Protein AF-A0A376BYC2-F1 (afdb_monomer_lite)

Radius of gyration: 35.69 Å; chains: 1; bounding box: 53×29×144 Å

Structure (mmCIF, N/CA/C/O backb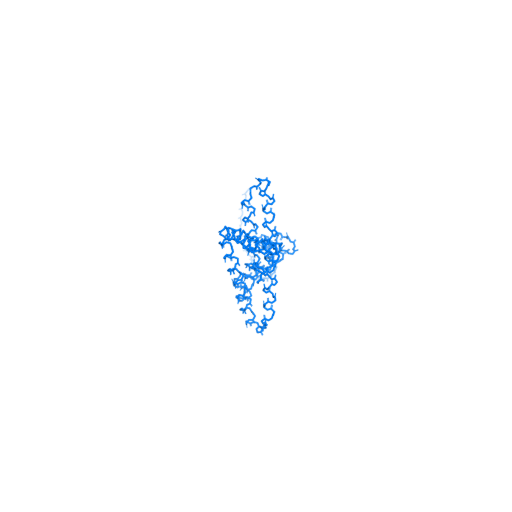one):
data_AF-A0A376BYC2-F1
#
_entry.id   AF-A0A376BYC2-F1
#
loop_
_atom_site.group_PDB
_atom_site.id
_atom_site.type_symbol
_atom_site.label_atom_id
_atom_site.label_alt_id
_atom_site.label_comp_id
_atom_site.label_asym_id
_atom_site.label_entity_id
_atom_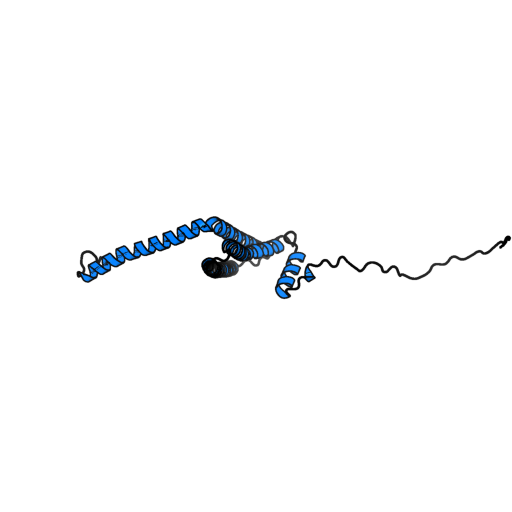site.label_seq_id
_atom_site.pdbx_PDB_ins_code
_atom_site.Cartn_x
_atom_site.Cartn_y
_atom_site.Cartn_z
_atom_site.occupancy
_atom_site.B_iso_or_equiv
_atom_site.auth_seq_id
_atom_site.auth_comp_id
_atom_site.auth_asym_id
_atom_site.auth_atom_id
_atom_site.pdbx_PDB_model_num
ATOM 1 N N . MET A 1 1 ? -10.882 -9.262 -44.013 1.00 48.41 1 MET A N 1
ATOM 2 C CA . MET A 1 1 ? -10.683 -9.645 -45.430 1.00 48.41 1 MET A CA 1
ATOM 3 C C . MET A 1 1 ? -10.050 -8.469 -46.189 1.00 48.41 1 MET A C 1
ATOM 5 O O . MET A 1 1 ? -10.741 -7.759 -46.894 1.00 48.41 1 MET A O 1
ATOM 9 N N . LEU A 1 2 ? -8.755 -8.199 -45.968 1.00 52.62 2 LEU A N 1
ATOM 10 C CA . LEU A 1 2 ? -7.992 -7.099 -46.611 1.00 52.62 2 LEU A CA 1
ATOM 11 C C . LEU A 1 2 ? -6.650 -7.581 -47.201 1.00 52.62 2 LEU A C 1
ATOM 13 O O . LEU A 1 2 ? -6.079 -6.937 -48.073 1.00 52.62 2 LEU A O 1
ATOM 17 N N . ILE A 1 3 ? -6.177 -8.752 -46.761 1.00 57.88 3 ILE A N 1
ATOM 18 C CA . ILE A 1 3 ? -4.854 -9.303 -47.089 1.00 57.88 3 ILE A CA 1
ATOM 19 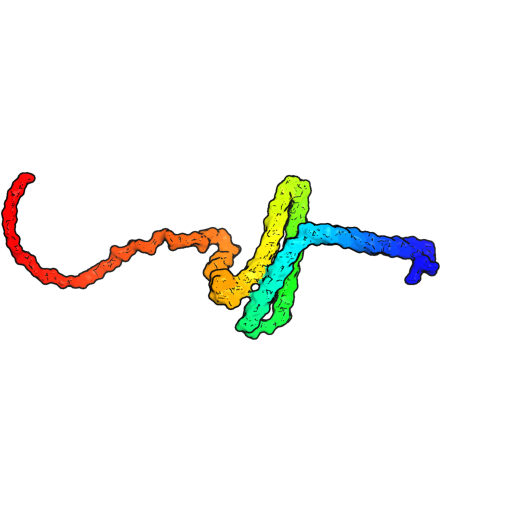C C . ILE A 1 3 ? -4.838 -9.926 -48.500 1.00 57.88 3 ILE A C 1
ATOM 21 O O . ILE A 1 3 ? -3.849 -9.822 -49.223 1.00 57.88 3 ILE A O 1
ATOM 25 N N . HIS A 1 4 ? -5.958 -10.520 -48.934 1.00 63.84 4 HIS A N 1
ATOM 26 C CA . HIS A 1 4 ? -6.052 -11.199 -50.233 1.00 63.84 4 HIS A CA 1
ATOM 27 C C . HIS A 1 4 ? -6.633 -10.340 -51.370 1.00 63.84 4 HIS A C 1
ATOM 29 O O . HIS A 1 4 ? -6.251 -10.558 -52.518 1.00 63.84 4 HIS A O 1
ATOM 35 N N . THR A 1 5 ? -7.472 -9.338 -51.081 1.00 63.34 5 THR A N 1
ATOM 36 C CA . THR A 1 5 ? -8.265 -8.604 -52.096 1.00 63.34 5 THR A CA 1
ATOM 37 C C . THR A 1 5 ? -8.006 -7.088 -52.183 1.00 63.34 5 THR A C 1
ATOM 39 O O . THR A 1 5 ? -8.645 -6.429 -52.994 1.00 63.34 5 THR A O 1
ATOM 42 N N . GLY A 1 6 ? -7.079 -6.520 -51.397 1.00 63.69 6 GLY A N 1
ATOM 43 C CA . GLY A 1 6 ? -6.763 -5.078 -51.407 1.00 63.69 6 GLY A CA 1
ATOM 44 C C . GLY A 1 6 ? -5.587 -4.662 -52.310 1.00 63.69 6 GLY A C 1
ATOM 45 O O . GLY A 1 6 ? -4.772 -5.496 -52.713 1.00 63.69 6 GLY A O 1
ATOM 46 N N . THR A 1 7 ? -5.469 -3.358 -52.585 1.00 77.50 7 THR A N 1
ATOM 47 C CA . THR A 1 7 ? -4.328 -2.721 -53.283 1.00 77.50 7 THR A CA 1
ATOM 48 C C . THR A 1 7 ? -3.014 -2.997 -52.535 1.00 77.50 7 THR A C 1
ATOM 50 O O . THR A 1 7 ? -3.034 -3.201 -51.324 1.00 77.50 7 THR A O 1
ATOM 53 N N . VAL A 1 8 ? -1.853 -2.976 -53.207 1.00 75.94 8 VAL A N 1
ATOM 54 C CA . VAL A 1 8 ? -0.529 -3.276 -52.600 1.00 75.94 8 VAL A CA 1
ATOM 55 C C . VAL A 1 8 ? -0.308 -2.546 -51.263 1.00 75.94 8 VAL A C 1
ATOM 57 O O . VAL A 1 8 ? 0.140 -3.161 -50.298 1.00 75.94 8 VAL A O 1
ATOM 60 N N . GLY A 1 9 ? -0.729 -1.280 -51.154 1.00 77.25 9 GLY A N 1
ATOM 61 C CA . GLY A 1 9 ? -0.677 -0.522 -49.896 1.00 77.25 9 GLY A CA 1
ATOM 62 C C . GLY A 1 9 ? -1.537 -1.106 -48.765 1.00 77.25 9 GLY A C 1
ATOM 63 O O . GLY A 1 9 ? -1.080 -1.175 -47.631 1.00 77.25 9 GLY A O 1
ATOM 64 N N . GLN A 1 10 ? -2.743 -1.601 -49.065 1.00 76.25 10 GLN A N 1
ATOM 65 C CA . GLN A 1 10 ? -3.629 -2.256 -48.090 1.00 76.25 10 GLN A CA 1
ATOM 66 C C . GLN A 1 10 ? -3.096 -3.624 -47.636 1.00 76.25 10 GLN A C 1
ATOM 68 O O . GLN A 1 10 ? -3.373 -4.058 -46.518 1.00 76.25 10 GLN A O 1
ATOM 73 N N . LYS A 1 11 ? -2.308 -4.301 -48.481 1.00 76.06 11 LYS A N 1
ATOM 74 C CA . LYS A 1 11 ? -1.629 -5.550 -48.110 1.00 76.06 11 LYS A CA 1
ATOM 75 C C . LYS A 1 11 ? -0.479 -5.288 -47.141 1.00 76.06 11 LYS A C 1
ATOM 77 O O . LYS A 1 11 ? -0.368 -5.991 -46.143 1.00 76.06 11 LYS A O 1
ATOM 82 N N . ILE A 1 12 ? 0.324 -4.253 -47.391 1.00 80.94 12 ILE A N 1
ATOM 83 C CA . ILE A 1 12 ? 1.433 -3.859 -46.508 1.00 80.94 12 ILE A CA 1
ATOM 84 C C . ILE A 1 12 ? 0.902 -3.397 -45.147 1.00 80.94 12 ILE A C 1
ATOM 86 O O . ILE A 1 12 ? 1.385 -3.867 -44.120 1.00 80.94 12 ILE A O 1
ATOM 90 N N . THR A 1 13 ? -0.127 -2.544 -45.112 1.00 77.81 13 THR A N 1
ATOM 91 C CA . THR A 1 13 ? -0.736 -2.113 -43.841 1.00 77.81 13 THR A CA 1
ATOM 92 C C . THR A 1 13 ? -1.421 -3.268 -43.115 1.00 77.81 13 THR A C 1
ATOM 94 O O . THR A 1 13 ? -1.306 -3.369 -41.896 1.00 77.81 13 THR A O 1
ATOM 97 N N . GLY A 1 14 ? -2.064 -4.181 -43.851 1.00 78.69 14 GLY A N 1
ATOM 98 C CA . GLY A 1 14 ? -2.660 -5.395 -43.298 1.00 78.69 14 GLY A CA 1
ATOM 99 C C . GLY A 1 14 ? -1.633 -6.321 -42.645 1.00 78.69 14 GLY A C 1
ATOM 100 O O . GLY A 1 14 ? -1.854 -6.759 -41.522 1.00 78.69 14 GLY A O 1
ATOM 101 N N . VAL A 1 15 ? -0.496 -6.580 -43.303 1.00 83.44 15 VAL A N 1
ATOM 102 C CA . VAL A 1 15 ? 0.606 -7.389 -42.747 1.00 83.44 15 VAL A CA 1
ATOM 103 C C . VAL A 1 15 ? 1.269 -6.680 -41.566 1.00 83.44 15 VAL A C 1
ATOM 105 O O . VAL A 1 15 ? 1.542 -7.315 -40.552 1.00 83.44 15 VAL A O 1
ATOM 108 N N . PHE A 1 16 ? 1.476 -5.365 -41.656 1.00 82.94 16 PHE A N 1
ATOM 109 C CA . PHE A 1 16 ? 2.043 -4.581 -40.562 1.00 82.94 16 PHE A CA 1
ATOM 110 C C . PHE A 1 16 ? 1.160 -4.635 -39.313 1.00 82.94 16 PHE A C 1
ATOM 112 O O . PHE A 1 16 ? 1.650 -4.990 -38.250 1.00 82.94 16 PHE A O 1
ATOM 119 N N . MET A 1 17 ? -0.145 -4.366 -39.431 1.00 83.19 17 MET A N 1
ATOM 120 C CA . MET A 1 17 ? -1.076 -4.471 -38.302 1.00 83.19 17 MET A CA 1
ATOM 121 C C . MET A 1 17 ? -1.132 -5.904 -37.755 1.00 83.19 17 MET A C 1
ATOM 123 O O . MET A 1 17 ? -1.072 -6.089 -36.541 1.00 83.19 17 MET A O 1
ATOM 127 N N . LEU A 1 18 ? -1.179 -6.919 -38.628 1.00 82.81 18 LEU A N 1
ATOM 128 C CA . LEU A 1 18 ? -1.231 -8.325 -38.212 1.00 82.81 18 LEU A CA 1
ATOM 129 C C . LEU A 1 18 ? 0.004 -8.749 -37.407 1.00 82.81 18 LEU A C 1
ATOM 131 O O . LEU A 1 18 ? -0.134 -9.538 -36.482 1.00 82.81 18 LEU A O 1
ATOM 135 N N . SER A 1 19 ? 1.187 -8.227 -37.731 1.00 82.94 19 SER A N 1
ATOM 136 C CA . SER A 1 19 ? 2.423 -8.527 -36.998 1.00 82.94 19 SER A CA 1
ATOM 137 C C . SER A 1 19 ? 2.621 -7.624 -35.775 1.00 82.94 19 SER A C 1
ATOM 139 O O . SER A 1 19 ? 3.129 -8.071 -34.750 1.00 82.94 19 SER A O 1
ATOM 141 N N . PHE A 1 20 ? 2.200 -6.361 -35.851 1.00 86.50 20 PHE A N 1
ATOM 142 C CA . PHE A 1 20 ? 2.414 -5.355 -34.809 1.00 86.50 20 PHE A CA 1
ATOM 143 C C . PHE A 1 20 ? 1.550 -5.592 -33.564 1.00 86.50 20 PHE A C 1
ATOM 145 O O . PHE A 1 20 ? 2.063 -5.524 -32.449 1.00 86.50 20 PHE A O 1
ATOM 152 N N . PHE A 1 21 ? 0.261 -5.921 -33.732 1.00 84.69 21 PHE A N 1
ATOM 153 C CA . PHE A 1 21 ? -0.644 -6.170 -32.601 1.00 84.69 21 PHE A CA 1
ATOM 154 C C . PHE A 1 21 ? -0.179 -7.341 -31.711 1.00 84.69 21 PHE A C 1
ATOM 156 O O . PHE A 1 21 ? -0.082 -7.148 -30.496 1.00 84.69 21 PHE A O 1
ATOM 163 N N . PRO A 1 22 ? 0.170 -8.522 -32.260 1.00 89.38 22 PRO A N 1
ATOM 164 C CA . PRO A 1 22 ? 0.731 -9.611 -31.468 1.00 89.38 22 PRO A CA 1
ATOM 165 C C . PRO A 1 22 ? 2.089 -9.264 -30.863 1.00 89.38 22 PRO A C 1
ATOM 167 O O . PRO A 1 22 ? 2.313 -9.591 -29.705 1.00 89.38 22 PRO A O 1
ATOM 170 N N . ALA A 1 23 ? 2.975 -8.579 -31.597 1.00 87.69 23 ALA A N 1
ATOM 171 C CA . ALA A 1 23 ? 4.306 -8.236 -31.094 1.00 87.69 23 ALA A CA 1
ATOM 172 C C . ALA A 1 23 ? 4.239 -7.334 -29.852 1.00 87.69 23 ALA A C 1
ATOM 174 O O . ALA A 1 23 ? 4.862 -7.643 -28.840 1.00 87.69 23 ALA A O 1
ATOM 175 N N . ILE A 1 24 ? 3.425 -6.270 -29.882 1.00 88.75 24 ILE A N 1
ATOM 176 C CA . ILE A 1 24 ? 3.203 -5.418 -28.703 1.00 88.75 24 ILE A CA 1
ATOM 177 C C . ILE A 1 24 ? 2.572 -6.225 -27.572 1.00 88.75 24 ILE A C 1
ATOM 179 O O . ILE A 1 24 ? 3.014 -6.122 -26.430 1.00 88.75 24 ILE A O 1
ATOM 183 N N . GLY A 1 25 ? 1.549 -7.026 -27.884 1.00 89.06 25 GLY A N 1
ATOM 184 C CA . GLY A 1 25 ? 0.864 -7.849 -26.891 1.00 89.06 25 GLY A CA 1
ATOM 185 C C . GLY A 1 25 ? 1.825 -8.784 -26.158 1.00 89.06 25 GLY A C 1
ATOM 186 O O . GLY A 1 25 ? 1.814 -8.831 -24.930 1.00 89.06 25 GLY A O 1
ATOM 187 N N . VAL A 1 26 ? 2.701 -9.465 -26.900 1.00 91.19 26 VAL A N 1
ATOM 188 C CA . VAL A 1 26 ? 3.721 -10.362 -26.344 1.00 91.19 26 VAL A CA 1
ATOM 189 C C . VAL A 1 26 ? 4.741 -9.580 -25.519 1.00 91.19 26 VAL A C 1
ATOM 191 O O . VAL A 1 26 ? 4.979 -9.950 -24.376 1.00 91.19 26 VAL A O 1
ATOM 194 N N . SER A 1 27 ? 5.274 -8.458 -26.013 1.00 89.56 27 SER A N 1
ATOM 195 C CA . SER A 1 27 ? 6.256 -7.666 -25.257 1.00 89.56 27 SER A CA 1
ATOM 196 C C . SER A 1 27 ? 5.695 -7.076 -23.958 1.00 89.56 27 SER A C 1
ATOM 198 O O . SER A 1 27 ? 6.392 -7.032 -22.942 1.00 89.56 27 SER A O 1
ATOM 200 N N . LEU A 1 28 ? 4.440 -6.614 -23.959 1.00 88.69 28 LEU A N 1
ATOM 201 C CA . LEU A 1 28 ? 3.776 -6.162 -22.734 1.00 88.69 28 LEU A CA 1
ATOM 202 C C . LEU A 1 28 ? 3.544 -7.330 -21.778 1.00 88.69 28 LEU A C 1
ATOM 204 O O . LEU A 1 28 ? 3.781 -7.180 -20.580 1.00 88.69 28 LEU A O 1
ATOM 208 N N . MET A 1 29 ? 3.111 -8.479 -22.300 1.00 91.19 29 MET A N 1
ATOM 209 C CA . MET A 1 29 ? 2.886 -9.672 -21.493 1.00 91.19 29 MET A CA 1
ATOM 210 C C . MET A 1 29 ? 4.183 -10.147 -20.839 1.00 91.19 29 MET A C 1
ATOM 212 O O . MET A 1 29 ? 4.190 -10.366 -19.638 1.00 91.19 29 MET A O 1
ATOM 216 N N . GLU A 1 30 ? 5.295 -10.224 -21.570 1.00 90.12 30 GLU A N 1
ATOM 217 C CA . GLU A 1 30 ? 6.600 -10.610 -21.018 1.00 90.12 30 GLU A CA 1
ATOM 218 C C . GLU A 1 30 ? 7.030 -9.690 -19.872 1.00 90.12 30 GLU A C 1
ATOM 220 O O . GLU A 1 30 ? 7.418 -10.167 -18.804 1.00 90.12 30 GLU A O 1
ATOM 225 N N . LYS A 1 31 ? 6.900 -8.368 -20.051 1.00 89.00 31 LYS A N 1
ATOM 226 C CA . LYS A 1 31 ? 7.205 -7.391 -18.995 1.00 89.00 31 LYS A CA 1
ATOM 227 C C . LYS A 1 31 ? 6.288 -7.552 -17.787 1.00 89.00 31 LYS A C 1
ATOM 229 O O . LYS A 1 31 ? 6.761 -7.504 -16.654 1.00 89.00 31 LYS A O 1
ATOM 234 N N . PHE A 1 32 ? 4.994 -7.754 -18.020 1.00 88.06 32 PHE A N 1
ATOM 235 C CA . PHE A 1 32 ? 4.024 -7.969 -16.955 1.00 88.06 32 PHE A CA 1
ATOM 236 C C . PHE A 1 32 ? 4.289 -9.277 -16.204 1.00 88.06 32 PHE A C 1
ATOM 238 O O . PHE A 1 32 ? 4.258 -9.294 -14.979 1.00 88.06 32 PHE A O 1
ATOM 245 N N . THR A 1 33 ? 4.596 -10.362 -16.913 1.00 89.81 33 THR A N 1
ATOM 246 C CA . THR A 1 33 ? 4.918 -11.664 -16.328 1.00 89.81 33 THR A CA 1
ATOM 247 C C . THR A 1 33 ? 6.211 -11.605 -15.526 1.00 89.81 33 THR A C 1
ATOM 249 O O . THR A 1 33 ? 6.224 -12.086 -14.398 1.00 89.81 33 THR A O 1
ATOM 252 N N . ALA A 1 34 ? 7.269 -10.980 -16.047 1.00 88.69 34 ALA A N 1
ATOM 253 C CA . ALA A 1 34 ? 8.516 -10.788 -15.307 1.00 88.69 34 ALA A CA 1
ATOM 254 C C . ALA A 1 34 ? 8.278 -9.982 -14.021 1.00 88.69 34 ALA A C 1
ATOM 256 O O . ALA A 1 34 ? 8.642 -10.418 -12.930 1.00 88.69 34 ALA A O 1
ATOM 257 N N . TRP A 1 35 ? 7.555 -8.861 -14.129 1.00 87.19 35 TRP A N 1
ATOM 258 C CA . TRP A 1 35 ? 7.157 -8.064 -12.971 1.00 87.19 35 TRP A CA 1
ATOM 259 C C . TRP A 1 35 ? 6.313 -8.868 -11.971 1.00 87.19 35 TRP A C 1
ATOM 261 O O . TRP A 1 35 ? 6.528 -8.771 -10.762 1.00 87.19 35 TRP A O 1
ATOM 271 N N . TYR A 1 36 ? 5.368 -9.680 -12.446 1.00 87.50 36 TYR A N 1
ATOM 272 C CA . TYR A 1 36 ? 4.532 -10.513 -11.588 1.00 87.50 36 TYR A CA 1
ATOM 273 C C . TYR A 1 36 ? 5.364 -11.561 -10.848 1.00 87.50 36 TYR A C 1
ATOM 275 O O . TYR A 1 36 ? 5.209 -11.699 -9.639 1.00 87.50 36 TYR A O 1
ATOM 283 N N . ILE A 1 37 ? 6.278 -12.254 -11.533 1.00 89.69 37 ILE A N 1
ATOM 284 C CA . ILE A 1 37 ? 7.158 -13.260 -10.923 1.00 89.69 37 ILE A CA 1
ATOM 285 C C . ILE A 1 37 ? 8.017 -12.625 -9.824 1.00 89.69 37 ILE A C 1
ATOM 287 O O . ILE A 1 37 ? 8.103 -13.180 -8.731 1.00 89.69 37 ILE A O 1
ATOM 291 N N . ASP A 1 38 ? 8.556 -11.427 -10.037 1.00 86.69 38 ASP A N 1
ATOM 292 C CA . ASP A 1 38 ? 9.362 -10.734 -9.023 1.00 86.69 38 ASP A CA 1
ATOM 293 C C . ASP A 1 38 ? 8.546 -10.265 -7.805 1.00 86.69 38 ASP A C 1
ATOM 295 O O . ASP A 1 38 ? 9.082 -10.078 -6.709 1.00 86.69 38 ASP A O 1
ATOM 299 N N . ASN A 1 39 ? 7.238 -10.049 -7.972 1.00 88.06 39 ASN A N 1
ATOM 300 C CA . ASN A 1 39 ? 6.376 -9.445 -6.953 1.00 88.06 39 ASN A CA 1
ATOM 301 C C . ASN A 1 39 ? 5.264 -10.374 -6.435 1.00 88.06 39 ASN A C 1
ATOM 303 O O . ASN A 1 39 ? 4.473 -9.946 -5.593 1.00 88.06 39 ASN A O 1
ATOM 307 N N . HIS A 1 40 ? 5.210 -11.635 -6.874 1.00 88.12 40 HIS A N 1
ATOM 308 C CA . HIS A 1 40 ? 4.076 -12.536 -6.640 1.00 88.12 40 HIS A CA 1
ATOM 309 C C . HIS A 1 40 ? 3.736 -12.716 -5.154 1.00 88.12 40 HIS A C 1
ATOM 311 O O . HIS A 1 40 ? 2.564 -12.660 -4.788 1.00 88.12 40 HIS A O 1
ATOM 317 N N . ILE A 1 41 ? 4.742 -12.855 -4.280 1.00 89.19 41 ILE A N 1
ATOM 318 C CA . ILE A 1 41 ? 4.539 -13.004 -2.827 1.00 89.19 41 ILE A CA 1
ATOM 319 C C . ILE A 1 41 ? 3.887 -11.747 -2.246 1.00 89.19 41 ILE A C 1
ATOM 321 O O . ILE A 1 41 ? 2.927 -11.830 -1.483 1.00 89.19 41 ILE A O 1
ATOM 325 N N . PHE A 1 42 ? 4.382 -10.568 -2.629 1.00 88.31 42 PHE A N 1
ATOM 326 C CA . PHE A 1 42 ? 3.831 -9.296 -2.166 1.00 88.31 42 PHE A CA 1
ATOM 327 C C . PHE A 1 42 ? 2.388 -9.110 -2.640 1.00 88.31 42 PHE A C 1
ATOM 329 O O . PHE A 1 42 ? 1.523 -8.764 -1.839 1.00 88.31 42 PHE A O 1
ATOM 336 N N . ILE A 1 43 ? 2.117 -9.397 -3.915 1.00 88.69 43 ILE A N 1
ATOM 337 C CA . ILE A 1 43 ? 0.774 -9.316 -4.499 1.00 88.69 43 ILE A CA 1
ATOM 338 C C . ILE A 1 43 ? -0.178 -10.279 -3.779 1.00 88.69 43 ILE A C 1
ATOM 340 O O . ILE A 1 43 ? -1.279 -9.879 -3.406 1.00 88.69 43 ILE A O 1
ATOM 344 N N . ALA A 1 44 ? 0.248 -11.518 -3.515 1.00 89.69 44 ALA A N 1
ATOM 345 C CA . ALA A 1 44 ? -0.550 -12.501 -2.787 1.00 89.69 44 ALA A CA 1
ATOM 346 C C . ALA A 1 44 ? -0.879 -12.038 -1.358 1.00 89.69 44 ALA A C 1
ATOM 348 O O . ALA A 1 44 ? -2.034 -12.119 -0.939 1.00 89.69 44 ALA A O 1
ATOM 349 N N . MET A 1 45 ? 0.101 -11.491 -0.627 1.00 89.88 45 MET A N 1
ATOM 350 C CA . MET A 1 45 ? -0.130 -10.923 0.707 1.00 89.88 45 MET A CA 1
ATOM 351 C C . MET A 1 45 ? -1.084 -9.726 0.659 1.00 89.88 45 MET A C 1
ATOM 353 O O . MET A 1 45 ? -1.996 -9.638 1.478 1.00 89.88 45 MET A O 1
ATOM 357 N N . LEU A 1 46 ? -0.912 -8.825 -0.310 1.00 90.25 46 LEU A N 1
ATOM 358 C CA . LEU A 1 46 ? -1.743 -7.634 -0.470 1.00 90.25 46 LEU A CA 1
ATOM 359 C C . LEU A 1 46 ? -3.200 -7.997 -0.787 1.00 90.25 46 LEU A C 1
ATOM 361 O O . LEU A 1 46 ? -4.114 -7.468 -0.158 1.00 90.25 46 LEU A O 1
ATOM 365 N N . ILE A 1 47 ? -3.419 -8.946 -1.701 1.00 88.94 47 ILE A N 1
ATOM 366 C CA . ILE A 1 47 ? -4.749 -9.494 -1.998 1.00 88.94 47 ILE A CA 1
ATOM 367 C C . ILE A 1 47 ? -5.335 -10.159 -0.749 1.00 88.94 47 ILE A C 1
ATOM 369 O O . ILE A 1 47 ? -6.491 -9.910 -0.415 1.00 88.94 47 ILE A O 1
ATOM 373 N N . GLY A 1 48 ? -4.543 -10.950 -0.020 1.00 88.81 48 GLY A N 1
ATOM 374 C CA . GLY A 1 48 ? -4.966 -11.564 1.238 1.00 88.81 48 GLY A CA 1
ATOM 375 C C . GLY A 1 48 ? -5.420 -10.535 2.279 1.00 88.81 48 GLY A C 1
ATOM 376 O O . GLY A 1 48 ? -6.475 -10.705 2.886 1.00 88.81 48 GLY A O 1
ATOM 377 N N . ALA A 1 49 ? -4.684 -9.432 2.438 1.00 89.12 49 ALA A N 1
ATOM 378 C CA . ALA A 1 49 ? -5.053 -8.342 3.341 1.00 89.12 49 ALA A CA 1
ATOM 379 C C . ALA A 1 49 ? -6.328 -7.614 2.895 1.00 89.12 49 ALA A C 1
ATOM 381 O O . ALA A 1 49 ? -7.173 -7.299 3.729 1.00 89.12 49 ALA A O 1
ATOM 382 N N . ILE A 1 50 ? -6.503 -7.387 1.590 1.00 88.56 50 ILE A N 1
ATOM 383 C CA . ILE A 1 50 ? -7.724 -6.793 1.032 1.00 88.56 50 ILE A CA 1
ATOM 384 C C . ILE A 1 50 ? -8.938 -7.707 1.265 1.00 88.56 50 ILE A C 1
ATOM 386 O O . ILE A 1 50 ? -10.007 -7.227 1.640 1.00 88.56 50 ILE A O 1
ATOM 390 N N . ILE A 1 51 ? -8.783 -9.022 1.089 1.00 88.00 51 ILE A N 1
ATOM 391 C CA . ILE A 1 51 ? -9.842 -9.997 1.381 1.00 88.00 51 ILE A CA 1
ATOM 392 C C . ILE A 1 51 ? -10.155 -10.005 2.879 1.00 88.00 51 ILE A C 1
ATOM 394 O O . ILE A 1 51 ? -11.325 -9.985 3.249 1.00 88.00 51 ILE A O 1
ATOM 398 N N . ALA A 1 52 ? -9.141 -9.994 3.747 1.00 86.69 52 ALA A N 1
ATOM 399 C CA . ALA A 1 52 ? -9.343 -9.928 5.192 1.00 86.69 52 ALA A CA 1
ATOM 400 C C . ALA A 1 52 ? -10.080 -8.643 5.612 1.00 86.69 52 ALA A C 1
ATOM 402 O O . ALA A 1 52 ? -11.005 -8.711 6.422 1.00 86.69 52 ALA A O 1
ATOM 403 N N . ASP A 1 53 ? -9.730 -7.492 5.026 1.00 87.44 53 ASP A N 1
ATOM 404 C CA . ASP A 1 53 ? -10.440 -6.224 5.235 1.00 87.44 53 ASP A CA 1
ATOM 405 C C . ASP A 1 53 ? -11.894 -6.304 4.756 1.00 87.44 53 ASP A C 1
ATOM 407 O O . ASP A 1 53 ? -12.799 -5.865 5.465 1.00 87.44 53 ASP A O 1
ATOM 411 N N . LEU A 1 54 ? -12.140 -6.919 3.594 1.00 86.50 54 LEU A N 1
ATOM 412 C CA . LEU A 1 54 ? -13.487 -7.122 3.066 1.00 86.50 54 LEU A CA 1
ATOM 413 C C . LEU A 1 54 ? -14.319 -8.028 3.981 1.00 86.50 54 LEU A C 1
ATOM 415 O O . LEU A 1 54 ? -15.444 -7.670 4.322 1.00 86.50 54 LEU A O 1
ATOM 419 N N . VAL A 1 55 ? -13.775 -9.168 4.420 1.00 86.56 55 VAL A N 1
ATOM 420 C CA . VAL A 1 55 ? -14.450 -10.104 5.335 1.00 86.56 55 VAL A CA 1
ATOM 421 C C . VAL A 1 55 ? -14.762 -9.419 6.664 1.00 86.56 55 VAL A C 1
ATOM 423 O O . VAL A 1 55 ? -15.900 -9.488 7.127 1.00 86.56 55 VAL A O 1
ATOM 426 N N . ALA A 1 56 ? -13.800 -8.700 7.248 1.00 84.12 56 ALA A N 1
ATOM 427 C CA . ALA A 1 56 ? -14.019 -7.935 8.473 1.00 84.12 56 ALA A CA 1
ATOM 428 C C . ALA A 1 56 ? -15.067 -6.820 8.267 1.00 84.12 56 ALA A C 1
ATOM 430 O O . ALA A 1 56 ? -15.933 -6.603 9.114 1.00 84.12 56 ALA A O 1
ATOM 431 N N . GLY A 1 57 ? -15.056 -6.148 7.115 1.00 81.44 57 GLY A N 1
ATOM 432 C CA . GLY A 1 57 ? -16.063 -5.153 6.747 1.00 81.44 57 GLY A CA 1
ATOM 433 C C . GLY A 1 57 ? -17.474 -5.741 6.638 1.00 81.44 57 GLY A C 1
ATOM 434 O O . GLY A 1 57 ? -18.416 -5.184 7.205 1.00 81.44 57 GLY A O 1
ATOM 435 N N . VAL A 1 58 ? -17.623 -6.890 5.967 1.00 84.06 58 VAL A N 1
ATOM 436 C CA . VAL A 1 58 ? -18.899 -7.622 5.868 1.00 84.06 58 VAL A CA 1
ATOM 437 C C . VAL A 1 58 ? -19.384 -8.021 7.260 1.00 84.06 58 VAL A C 1
ATOM 439 O O . VAL A 1 58 ? -20.530 -7.745 7.608 1.00 84.06 58 VAL A O 1
ATOM 442 N N . TRP A 1 59 ? -18.512 -8.607 8.082 1.00 80.81 59 TRP A N 1
ATOM 443 C CA . TRP A 1 59 ? -18.859 -9.091 9.420 1.00 80.81 59 TRP A CA 1
ATOM 444 C C . TRP A 1 59 ? -19.332 -7.966 10.347 1.00 80.81 59 TRP A C 1
ATOM 446 O O . TRP A 1 59 ? -20.344 -8.098 11.035 1.00 80.81 59 TRP A O 1
ATOM 456 N N . LYS A 1 60 ? -18.655 -6.813 10.302 1.00 79.56 60 LYS A N 1
ATOM 457 C CA . LYS A 1 60 ? -19.062 -5.599 11.017 1.00 79.56 60 LYS A CA 1
ATOM 458 C C . LYS A 1 60 ? -20.463 -5.137 10.602 1.00 79.56 60 LYS A C 1
ATOM 460 O O . LYS A 1 60 ? -21.290 -4.835 11.459 1.00 79.56 60 LYS A O 1
ATOM 465 N N . HIS A 1 61 ? -20.744 -5.067 9.301 1.00 78.81 61 HIS A N 1
ATOM 466 C CA . HIS A 1 61 ? -22.053 -4.621 8.812 1.00 78.81 61 HIS A CA 1
ATOM 467 C C . HIS A 1 61 ? -23.179 -5.627 9.077 1.00 78.81 61 HIS A C 1
ATOM 469 O O . HIS A 1 61 ? -24.325 -5.203 9.236 1.00 78.81 61 HIS A O 1
ATOM 475 N N . LEU A 1 62 ? -22.863 -6.924 9.163 1.00 76.00 62 LEU A N 1
ATOM 476 C CA . LEU A 1 62 ? -23.808 -7.958 9.588 1.00 76.00 62 LEU A CA 1
ATOM 477 C C . LEU A 1 62 ? -24.199 -7.788 11.062 1.00 76.00 62 LEU A C 1
ATOM 479 O O . LEU A 1 62 ? -25.385 -7.797 11.368 1.00 76.00 62 LEU A O 1
ATOM 483 N N . ILE A 1 63 ? -23.230 -7.548 11.953 1.00 72.31 63 ILE A N 1
ATOM 484 C CA . ILE A 1 63 ? -23.488 -7.290 13.383 1.00 72.31 63 ILE A CA 1
ATOM 485 C C . ILE A 1 63 ? -24.302 -6.004 13.585 1.00 72.31 63 ILE A C 1
ATOM 487 O O . ILE A 1 63 ? -25.218 -5.964 14.400 1.00 72.31 63 ILE A O 1
ATOM 491 N N . LEU A 1 64 ? -23.998 -4.952 12.822 1.00 74.56 64 LEU A N 1
ATOM 492 C CA . LEU A 1 64 ? -24.668 -3.654 12.936 1.00 74.56 64 LEU A CA 1
ATOM 493 C C . LEU A 1 64 ? -26.011 -3.580 12.186 1.00 74.56 64 LEU A C 1
ATOM 495 O O . LEU A 1 64 ? -26.604 -2.506 12.154 1.00 74.56 64 LEU A O 1
ATOM 499 N N . HIS A 1 65 ? -26.475 -4.663 11.543 1.00 73.56 65 HIS A N 1
ATOM 500 C CA . HIS A 1 65 ? -27.711 -4.712 10.739 1.00 73.56 65 HIS A CA 1
ATOM 501 C C . HIS A 1 65 ? -27.848 -3.620 9.650 1.00 73.56 65 HIS A C 1
ATOM 503 O O . HIS A 1 65 ? -28.929 -3.393 9.112 1.00 73.56 65 HIS A O 1
ATOM 509 N N . THR A 1 66 ? -26.753 -2.965 9.258 1.00 72.88 66 THR A N 1
ATOM 510 C CA . THR A 1 66 ? -26.726 -1.867 8.266 1.00 72.88 66 THR A CA 1
ATOM 511 C C . THR A 1 66 ? -26.193 -2.328 6.909 1.00 72.88 66 THR A C 1
ATOM 513 O O . THR A 1 66 ? -25.589 -1.556 6.162 1.00 72.88 66 THR A O 1
ATOM 516 N N . PHE A 1 67 ? -26.362 -3.612 6.590 1.00 74.19 67 PHE A N 1
ATOM 517 C CA . PHE A 1 67 ? -25.763 -4.207 5.403 1.00 74.19 67 PHE A CA 1
ATOM 518 C C . PHE A 1 67 ? -26.320 -3.586 4.113 1.00 74.19 67 PHE A C 1
ATOM 520 O O . PHE A 1 67 ? -27.489 -3.745 3.770 1.00 74.19 67 PHE A O 1
ATOM 527 N N . SER A 1 68 ? -25.449 -2.899 3.371 1.00 79.94 68 SER A N 1
ATOM 528 C CA . SER A 1 68 ? -25.726 -2.384 2.031 1.00 79.94 68 SER A CA 1
ATOM 529 C C . SER A 1 68 ? -24.590 -2.780 1.099 1.00 79.94 68 SER A C 1
ATOM 531 O O . SER A 1 68 ? -23.476 -2.261 1.196 1.00 79.94 68 SER A O 1
ATOM 533 N N . PHE A 1 69 ? -24.881 -3.690 0.167 1.00 78.75 69 PHE A N 1
ATOM 534 C CA . PHE A 1 69 ? -23.899 -4.190 -0.797 1.00 78.75 69 PHE A CA 1
ATOM 535 C C . PHE A 1 69 ? -23.303 -3.070 -1.662 1.00 78.75 69 PHE A C 1
ATOM 537 O O . PHE A 1 69 ? -22.112 -3.086 -1.957 1.00 78.75 69 PHE A O 1
ATOM 544 N N . LYS A 1 70 ? -24.106 -2.054 -2.012 1.00 81.56 70 LYS A N 1
ATOM 545 C CA . LYS A 1 70 ? -23.633 -0.889 -2.775 1.00 81.56 70 LYS A CA 1
ATOM 546 C C . LYS A 1 70 ? -22.539 -0.135 -2.021 1.00 81.56 70 LYS A C 1
ATOM 548 O O . LYS A 1 70 ? -21.510 0.179 -2.603 1.00 81.56 70 LYS A O 1
ATOM 553 N N . ASN A 1 71 ? -22.732 0.099 -0.723 1.00 81.75 71 ASN A N 1
ATOM 554 C CA . ASN A 1 71 ? -21.763 0.833 0.094 1.00 81.75 71 ASN A CA 1
ATOM 555 C C . ASN A 1 71 ? -20.482 0.018 0.315 1.00 81.75 71 ASN A C 1
ATOM 557 O O . ASN A 1 71 ? -19.387 0.576 0.289 1.00 81.75 71 ASN A O 1
ATOM 561 N N . LEU A 1 72 ? -20.617 -1.302 0.472 1.00 83.50 72 LEU A N 1
ATOM 562 C CA . LEU A 1 72 ? -19.486 -2.220 0.582 1.00 83.50 72 LEU A CA 1
ATOM 563 C C . LEU A 1 72 ? -18.636 -2.223 -0.697 1.00 83.50 72 LEU A C 1
ATOM 565 O O . LEU A 1 72 ? -17.416 -2.095 -0.625 1.00 83.50 72 LEU A O 1
ATOM 569 N N . LEU A 1 73 ? -19.280 -2.326 -1.864 1.00 84.19 73 LEU A N 1
ATOM 570 C CA . LEU A 1 73 ? -18.593 -2.358 -3.152 1.00 84.19 73 LEU A CA 1
ATOM 571 C C . LEU A 1 73 ? -17.926 -1.017 -3.482 1.00 84.19 73 LEU A C 1
ATOM 573 O O . LEU A 1 73 ? -16.774 -1.011 -3.906 1.00 84.19 73 LEU A O 1
ATOM 577 N N . THR A 1 74 ? -18.602 0.112 -3.246 1.00 85.50 74 THR A N 1
ATOM 578 C CA . THR A 1 74 ? -18.015 1.443 -3.470 1.00 85.50 74 THR A CA 1
ATOM 579 C C . THR A 1 74 ? -16.787 1.663 -2.588 1.00 85.50 74 THR A C 1
ATOM 581 O O . THR A 1 74 ? -15.738 2.041 -3.102 1.00 85.50 74 THR A O 1
ATOM 584 N N . GLY A 1 75 ? -16.871 1.349 -1.288 1.00 84.06 75 GLY A N 1
ATOM 585 C CA . GLY A 1 75 ? -15.727 1.478 -0.380 1.00 84.06 75 GLY A CA 1
ATOM 586 C C . GLY A 1 75 ? -14.577 0.528 -0.728 1.00 84.06 75 GLY A C 1
ATOM 587 O O . GLY A 1 75 ? -13.410 0.888 -0.589 1.00 84.06 75 GLY A O 1
ATOM 588 N N . PHE A 1 76 ? -14.885 -0.673 -1.224 1.00 87.62 76 PHE A N 1
ATOM 589 C CA . PHE A 1 76 ? -13.877 -1.614 -1.708 1.00 87.62 76 PHE A CA 1
ATOM 590 C C . PHE A 1 76 ? -13.149 -1.095 -2.953 1.00 87.62 76 PHE A C 1
ATOM 592 O O . PHE A 1 76 ? -11.921 -1.123 -2.997 1.00 87.62 76 PHE A O 1
ATOM 599 N N . ILE A 1 77 ? -13.891 -0.593 -3.945 1.00 89.31 77 ILE A N 1
ATOM 600 C CA . ILE A 1 77 ? -13.326 -0.031 -5.179 1.00 89.31 77 ILE A CA 1
ATOM 601 C C . ILE A 1 77 ? -12.456 1.187 -4.866 1.00 89.31 77 ILE A C 1
ATOM 603 O O . ILE A 1 77 ? -11.359 1.302 -5.406 1.00 89.31 77 ILE A O 1
ATOM 607 N N . GLU A 1 78 ? -12.907 2.068 -3.974 1.00 88.44 78 GLU A N 1
ATOM 608 C CA . GLU A 1 78 ? -12.143 3.244 -3.554 1.00 88.44 78 GLU A CA 1
ATOM 609 C C . GLU A 1 78 ? -10.816 2.846 -2.892 1.00 88.44 78 GLU A C 1
ATOM 611 O O . GLU A 1 78 ? -9.749 3.300 -3.311 1.00 88.44 78 GLU A O 1
ATOM 616 N N . LYS A 1 79 ? -10.854 1.916 -1.927 1.00 87.81 79 LYS A N 1
ATOM 617 C CA . LYS A 1 79 ? -9.650 1.376 -1.275 1.00 87.81 79 LYS A CA 1
ATOM 618 C C . LYS A 1 79 ? -8.702 0.716 -2.276 1.00 87.81 79 LYS A C 1
ATOM 620 O O . LYS A 1 79 ? -7.499 0.966 -2.234 1.00 87.81 79 LYS A O 1
ATOM 625 N N . ALA A 1 80 ? -9.228 -0.110 -3.181 1.00 89.44 80 ALA A N 1
ATOM 626 C CA . ALA A 1 80 ? -8.434 -0.773 -4.210 1.00 89.44 80 ALA A CA 1
ATOM 627 C C . ALA A 1 80 ? -7.783 0.242 -5.164 1.00 89.44 80 ALA A C 1
ATOM 629 O O . ALA A 1 80 ? -6.598 0.121 -5.471 1.00 89.44 80 ALA A O 1
ATOM 630 N N . GLY A 1 81 ? -8.522 1.276 -5.579 1.00 90.44 81 GLY A N 1
ATOM 631 C CA . GLY A 1 81 ? -8.012 2.353 -6.425 1.00 90.44 81 GLY A CA 1
ATOM 632 C C . GLY A 1 81 ? -6.862 3.119 -5.771 1.00 90.44 81 GLY A C 1
ATOM 633 O O . GLY A 1 81 ? -5.828 3.330 -6.406 1.00 90.44 81 GLY A O 1
ATOM 634 N N . ILE A 1 82 ? -6.994 3.457 -4.484 1.00 90.81 82 ILE A N 1
ATOM 635 C CA . ILE A 1 82 ? -5.928 4.112 -3.711 1.00 90.81 82 ILE A CA 1
ATOM 636 C C . ILE A 1 82 ? -4.682 3.220 -3.629 1.00 90.81 82 ILE A C 1
ATOM 638 O O . ILE A 1 82 ? -3.573 3.714 -3.822 1.00 90.81 82 ILE A O 1
ATOM 642 N N . ILE A 1 83 ? -4.840 1.913 -3.391 1.00 91.94 83 ILE A N 1
ATOM 643 C CA . ILE A 1 83 ? -3.717 0.964 -3.319 1.00 91.94 83 ILE A CA 1
ATOM 644 C C . ILE A 1 83 ? -2.977 0.875 -4.659 1.00 91.94 83 ILE A C 1
ATOM 646 O O . ILE A 1 83 ? -1.747 0.924 -4.678 1.00 91.94 83 ILE A O 1
ATOM 650 N N . VAL A 1 84 ? -3.704 0.776 -5.778 1.00 91.38 84 VAL A N 1
ATOM 651 C CA . VAL A 1 84 ? -3.106 0.727 -7.124 1.00 91.38 84 VAL A CA 1
ATOM 652 C C . VAL A 1 84 ? -2.334 2.012 -7.420 1.00 91.38 84 VAL A C 1
ATOM 654 O O . VAL A 1 84 ? -1.191 1.954 -7.873 1.00 91.38 84 VAL A O 1
ATOM 657 N N . LEU A 1 85 ? -2.925 3.169 -7.115 1.00 91.50 85 LEU A N 1
ATOM 658 C CA . LEU A 1 85 ? -2.289 4.469 -7.316 1.00 91.50 85 LEU A CA 1
ATOM 659 C C . LEU A 1 85 ? -1.034 4.622 -6.442 1.00 91.50 85 LEU A C 1
ATOM 661 O O . LEU A 1 85 ? 0.020 5.016 -6.938 1.00 91.50 85 LEU A O 1
ATOM 665 N N . ALA A 1 86 ? -1.113 4.256 -5.161 1.00 91.25 86 ALA A N 1
ATOM 666 C CA . ALA A 1 86 ? 0.018 4.301 -4.237 1.00 91.25 86 ALA A CA 1
ATOM 667 C C . ALA A 1 86 ? 1.154 3.353 -4.651 1.00 91.25 86 ALA A C 1
ATOM 669 O O . ALA A 1 86 ? 2.327 3.717 -4.540 1.00 91.25 86 ALA A O 1
ATOM 670 N N . TYR A 1 87 ? 0.826 2.160 -5.159 1.00 91.06 87 TYR A N 1
ATOM 671 C CA . TYR A 1 87 ? 1.811 1.222 -5.696 1.00 91.06 87 TYR A CA 1
ATOM 672 C C . TYR A 1 87 ? 2.525 1.783 -6.928 1.00 91.06 87 TYR A C 1
ATOM 674 O O . TYR A 1 87 ? 3.753 1.764 -6.977 1.00 91.06 87 TYR A O 1
ATOM 682 N N . PHE A 1 88 ? 1.777 2.358 -7.873 1.00 90.31 88 PHE A N 1
ATOM 683 C CA . PHE A 1 88 ? 2.343 2.994 -9.063 1.00 90.31 88 PHE A CA 1
ATOM 684 C C . PHE A 1 88 ? 3.309 4.137 -8.712 1.00 90.31 88 PHE A C 1
ATOM 686 O O . PHE A 1 88 ? 4.431 4.187 -9.222 1.00 90.31 88 PHE A O 1
ATOM 693 N N . LEU A 1 89 ? 2.910 5.026 -7.795 1.00 91.00 89 LEU A N 1
ATOM 694 C CA . LEU A 1 89 ? 3.777 6.108 -7.321 1.00 91.00 89 LEU A CA 1
ATOM 695 C C . LEU A 1 89 ? 5.021 5.569 -6.605 1.00 91.00 89 LEU A C 1
ATOM 697 O O . LEU A 1 89 ? 6.122 6.069 -6.818 1.00 91.00 89 LEU A O 1
ATOM 701 N N . SER A 1 90 ? 4.862 4.532 -5.784 1.00 90.44 90 SER A N 1
ATOM 702 C CA . SER A 1 90 ? 5.974 3.958 -5.026 1.00 90.44 90 SER A CA 1
ATOM 703 C C . SER A 1 90 ? 7.001 3.261 -5.915 1.00 90.44 90 SER A C 1
ATOM 705 O O . SER A 1 90 ? 8.193 3.475 -5.721 1.00 90.44 90 SER A O 1
ATOM 707 N N . GLU A 1 91 ? 6.578 2.468 -6.904 1.00 88.19 91 GLU A N 1
ATOM 708 C CA . GLU A 1 91 ? 7.507 1.869 -7.879 1.00 88.19 91 GLU A CA 1
ATOM 709 C C . GLU A 1 91 ? 8.234 2.949 -8.688 1.00 88.19 91 GLU A C 1
ATOM 711 O O . GLU A 1 91 ? 9.439 2.844 -8.901 1.00 88.19 91 GLU A O 1
ATOM 716 N N . SER A 1 92 ? 7.545 4.039 -9.045 1.00 88.50 92 SER A N 1
ATOM 717 C CA . SER A 1 92 ? 8.173 5.175 -9.732 1.00 88.50 92 SER A CA 1
ATOM 718 C C . SER A 1 92 ? 9.278 5.819 -8.881 1.00 88.50 92 SER A C 1
ATOM 720 O O . SER A 1 92 ? 10.364 6.101 -9.382 1.00 88.50 92 SER A O 1
ATOM 722 N N . LEU A 1 93 ? 9.045 6.006 -7.576 1.00 87.56 93 LEU A N 1
ATOM 723 C CA . LEU A 1 93 ? 10.059 6.532 -6.652 1.00 87.56 93 LEU A CA 1
ATOM 724 C C . LEU A 1 93 ? 11.235 5.567 -6.468 1.00 87.56 93 LEU A C 1
ATOM 726 O O . LEU A 1 93 ? 12.389 5.990 -6.482 1.00 87.56 93 LEU A O 1
ATOM 730 N N . VAL A 1 94 ? 10.952 4.271 -6.311 1.00 88.75 94 VAL A N 1
ATOM 731 C CA . VAL A 1 94 ? 11.983 3.229 -6.201 1.00 88.75 94 VAL A CA 1
ATOM 732 C C . VAL A 1 94 ? 12.860 3.208 -7.450 1.00 88.75 94 VAL A C 1
ATOM 734 O O . VAL A 1 94 ? 14.075 3.060 -7.326 1.00 88.75 94 VAL A O 1
ATOM 737 N N . GLN A 1 95 ? 12.274 3.381 -8.635 1.00 85.81 95 GLN A N 1
ATOM 738 C CA . GLN A 1 95 ? 13.013 3.431 -9.892 1.00 85.81 95 GLN A CA 1
ATOM 739 C C . GLN A 1 95 ? 13.963 4.637 -9.940 1.00 85.81 95 GLN A C 1
ATOM 741 O O . GLN A 1 95 ? 15.148 4.452 -10.193 1.00 85.81 95 GLN A O 1
ATOM 746 N N . ILE A 1 96 ? 13.491 5.835 -9.575 1.00 86.31 96 ILE A N 1
ATOM 747 C CA . ILE A 1 96 ? 14.326 7.051 -9.513 1.00 86.31 96 ILE A CA 1
ATOM 748 C C . ILE A 1 96 ? 15.504 6.882 -8.538 1.00 86.31 96 ILE A C 1
ATOM 750 O O . ILE A 1 96 ? 16.620 7.308 -8.820 1.00 86.31 96 ILE A O 1
ATOM 754 N N . ILE A 1 97 ? 15.268 6.255 -7.383 1.00 84.94 97 ILE A N 1
ATOM 755 C CA . ILE A 1 97 ? 16.309 6.010 -6.373 1.00 84.94 97 ILE A CA 1
ATOM 756 C C . ILE A 1 97 ? 17.297 4.936 -6.842 1.00 84.94 97 ILE A C 1
ATOM 758 O O . ILE A 1 97 ? 18.491 5.046 -6.568 1.00 84.94 97 ILE A O 1
ATOM 762 N N . SER A 1 98 ? 16.812 3.921 -7.561 1.00 83.50 98 SER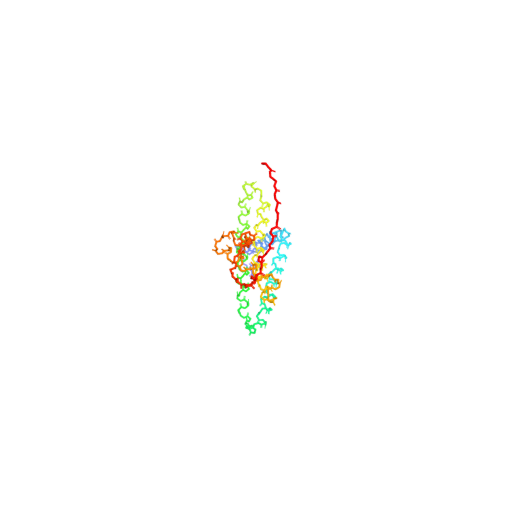 A N 1
ATOM 763 C CA . SER A 1 98 ? 17.652 2.866 -8.140 1.00 83.50 98 SER A CA 1
ATOM 764 C C . SER A 1 98 ? 18.595 3.415 -9.206 1.00 83.50 98 SER A C 1
ATOM 766 O O . SER A 1 98 ? 19.760 3.029 -9.225 1.00 83.50 98 SER A O 1
ATOM 768 N N . ASP A 1 99 ? 18.123 4.350 -10.032 1.00 79.88 99 ASP A N 1
ATOM 769 C CA . ASP A 1 99 ? 18.945 5.027 -11.042 1.00 79.88 99 ASP A CA 1
ATOM 770 C C . ASP A 1 99 ? 20.064 5.878 -10.410 1.00 79.88 99 ASP A C 1
ATOM 772 O O . ASP A 1 99 ? 21.084 6.132 -11.045 1.00 79.88 99 ASP A O 1
ATOM 776 N N . ALA A 1 100 ? 19.909 6.289 -9.147 1.00 79.62 100 ALA A N 1
ATOM 777 C CA . ALA A 1 100 ? 20.905 7.051 -8.393 1.00 79.62 100 ALA A CA 1
ATOM 778 C C . ALA A 1 100 ? 21.906 6.176 -7.600 1.00 79.62 100 ALA A C 1
ATOM 780 O O . ALA A 1 100 ? 22.644 6.713 -6.776 1.00 79.62 100 ALA A O 1
ATOM 781 N N . GLU A 1 101 ? 21.904 4.845 -7.787 1.00 74.25 101 GLU A N 1
ATOM 782 C CA . GLU A 1 101 ? 22.718 3.848 -7.049 1.00 74.25 101 GLU A CA 1
ATOM 783 C C . GLU A 1 101 ? 22.565 3.875 -5.511 1.00 74.25 101 GLU A C 1
ATOM 785 O O . GLU A 1 101 ? 23.301 3.220 -4.769 1.00 74.25 101 GLU A O 1
ATOM 790 N N . LEU A 1 102 ? 21.566 4.590 -4.993 1.00 64.81 102 LEU A N 1
ATOM 791 C CA . LEU A 1 102 ? 21.251 4.614 -3.570 1.00 64.81 102 LEU A CA 1
ATOM 792 C C . LEU A 1 102 ? 20.532 3.312 -3.211 1.00 64.81 102 LEU A C 1
ATOM 794 O O . LEU A 1 102 ? 19.586 2.945 -3.898 1.00 64.81 102 LEU A O 1
ATOM 798 N N . GLY A 1 103 ? 20.963 2.624 -2.143 1.00 67.25 103 GLY A N 1
ATOM 799 C CA . GLY A 1 103 ? 20.528 1.275 -1.728 1.00 67.25 103 GLY A CA 1
ATOM 800 C C . GLY A 1 103 ? 19.024 0.972 -1.854 1.00 67.25 103 GLY A C 1
ATOM 801 O O . GLY A 1 103 ? 18.280 0.980 -0.870 1.00 67.25 103 GLY A O 1
ATOM 802 N N . SER A 1 104 ? 18.588 0.639 -3.069 1.00 76.06 104 SER A N 1
ATOM 803 C CA . SER A 1 104 ? 17.188 0.710 -3.498 1.00 76.06 104 SER A CA 1
ATOM 804 C C . SER A 1 104 ? 16.341 -0.455 -3.006 1.00 76.06 104 SER A C 1
ATOM 806 O O . SER A 1 104 ? 15.124 -0.327 -2.855 1.00 76.06 104 SER A O 1
ATOM 808 N N . ILE A 1 105 ? 16.986 -1.574 -2.665 1.00 81.75 105 ILE A N 1
ATOM 809 C CA . ILE A 1 105 ? 16.339 -2.749 -2.077 1.00 81.75 105 ILE A CA 1
ATOM 810 C C . ILE A 1 105 ? 15.611 -2.387 -0.777 1.00 81.75 105 ILE A C 1
ATOM 812 O O . ILE A 1 105 ? 14.440 -2.736 -0.618 1.00 81.75 105 ILE A O 1
ATOM 816 N N . TYR A 1 106 ? 16.264 -1.665 0.139 1.00 84.25 106 TYR A N 1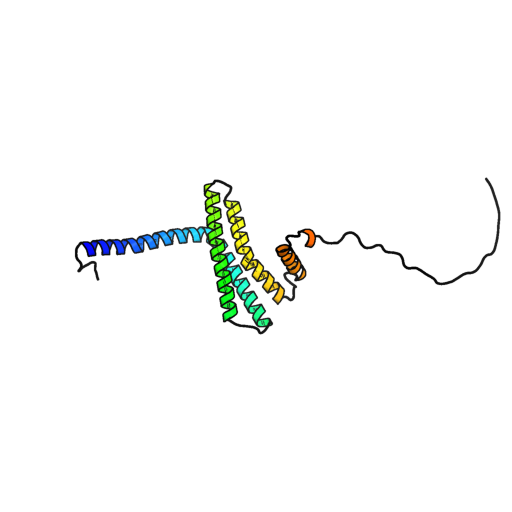
ATOM 817 C CA . TYR A 1 106 ? 15.662 -1.332 1.434 1.00 84.25 106 TYR A CA 1
ATOM 818 C C . TYR A 1 106 ? 14.474 -0.385 1.268 1.00 84.25 106 TYR A C 1
ATOM 820 O O . TYR A 1 106 ? 13.418 -0.601 1.863 1.00 84.25 106 TYR A O 1
ATOM 828 N N . PHE A 1 107 ? 14.615 0.617 0.398 1.00 86.12 107 PHE A N 1
ATOM 829 C CA . PHE A 1 107 ? 13.542 1.561 0.106 1.00 86.12 107 PHE A CA 1
ATOM 830 C C . PHE A 1 107 ? 12.327 0.861 -0.523 1.00 86.12 107 PHE A C 1
ATOM 832 O O . PHE A 1 107 ? 11.197 1.072 -0.084 1.00 86.12 107 PHE A O 1
ATOM 839 N N . LYS A 1 108 ? 12.553 -0.068 -1.463 1.00 87.62 108 LYS A N 1
ATOM 840 C CA . LYS A 1 108 ? 11.491 -0.881 -2.076 1.00 87.62 108 LYS A CA 1
ATOM 841 C C . LYS A 1 108 ? 10.701 -1.683 -1.044 1.00 87.62 108 LYS A C 1
ATOM 843 O O . LYS A 1 108 ? 9.473 -1.735 -1.117 1.00 87.62 108 LYS A O 1
ATOM 848 N N . VAL A 1 109 ? 11.380 -2.301 -0.076 1.00 88.38 109 VAL A N 1
ATOM 849 C CA . VAL A 1 109 ? 10.717 -3.061 0.997 1.00 88.38 109 VAL A CA 1
ATOM 850 C C . VAL A 1 109 ? 9.879 -2.142 1.886 1.00 88.38 109 VAL A C 1
ATOM 852 O O . VAL A 1 109 ? 8.730 -2.472 2.176 1.00 88.38 109 VAL A O 1
ATOM 855 N N . ILE A 1 110 ? 10.405 -0.975 2.270 1.00 89.56 110 ILE A N 1
ATOM 856 C CA . ILE A 1 110 ? 9.684 0.001 3.103 1.00 89.56 110 ILE A CA 1
ATOM 857 C C . ILE A 1 110 ? 8.428 0.512 2.386 1.00 89.56 110 ILE A C 1
ATOM 859 O O . ILE A 1 110 ? 7.350 0.517 2.978 1.00 89.56 110 ILE A O 1
ATOM 863 N N . CYS A 1 111 ? 8.527 0.871 1.103 1.00 90.25 111 CYS A N 1
ATOM 864 C CA . CYS A 1 111 ? 7.375 1.294 0.306 1.00 90.25 111 CYS A CA 1
ATOM 865 C C . CYS A 1 111 ? 6.299 0.206 0.224 1.00 90.25 111 CYS A C 1
ATOM 867 O O . CYS A 1 111 ? 5.120 0.472 0.461 1.00 90.25 111 CYS A O 1
ATOM 869 N N . LYS A 1 112 ? 6.696 -1.042 -0.053 1.00 90.44 112 LYS A N 1
ATOM 870 C CA . LYS A 1 112 ? 5.772 -2.185 -0.073 1.00 90.44 112 LYS A CA 1
ATOM 871 C C . LYS A 1 112 ? 5.099 -2.399 1.281 1.00 90.44 112 LYS A C 1
ATOM 873 O O . LYS A 1 112 ? 3.893 -2.632 1.330 1.00 90.44 112 LYS A O 1
ATOM 878 N N . LEU A 1 113 ? 5.847 -2.273 2.376 1.00 90.56 113 LEU A N 1
ATOM 879 C CA . LEU A 1 113 ? 5.304 -2.381 3.728 1.00 90.56 113 LEU A CA 1
ATOM 880 C C . LEU A 1 113 ? 4.294 -1.262 4.024 1.00 90.56 113 LEU A C 1
ATOM 882 O O . LEU A 1 113 ? 3.242 -1.527 4.600 1.00 90.56 113 LEU A O 1
ATOM 886 N N . MET A 1 114 ? 4.573 -0.033 3.587 1.00 90.44 114 MET A N 1
ATOM 887 C CA . MET A 1 114 ? 3.669 1.109 3.743 1.00 90.44 114 MET A CA 1
ATOM 888 C C . MET A 1 114 ? 2.349 0.894 2.993 1.00 90.44 114 MET A C 1
ATOM 890 O O . MET A 1 114 ? 1.279 1.104 3.563 1.00 90.44 114 MET A O 1
ATOM 894 N N . ILE A 1 115 ? 2.412 0.399 1.752 1.00 92.06 115 ILE A N 1
ATOM 895 C CA . ILE A 1 115 ? 1.222 0.063 0.957 1.00 92.06 115 ILE A CA 1
ATOM 896 C C . ILE A 1 115 ? 0.427 -1.061 1.619 1.00 92.06 115 ILE A C 1
ATOM 898 O O . ILE A 1 115 ? -0.793 -0.972 1.716 1.00 92.06 115 ILE A O 1
ATOM 902 N N . PHE A 1 116 ? 1.104 -2.107 2.099 1.00 91.06 116 PHE A N 1
ATOM 903 C CA . PHE A 1 116 ? 0.464 -3.237 2.772 1.00 91.06 116 PHE A CA 1
ATOM 904 C C . PHE A 1 116 ? -0.191 -2.847 4.106 1.00 91.06 116 PHE A C 1
ATOM 906 O O . PHE A 1 116 ? -1.241 -3.380 4.467 1.00 91.06 116 PHE A O 1
ATOM 913 N N . SER A 1 117 ? 0.397 -1.890 4.825 1.00 88.25 117 SER A N 1
ATOM 914 C CA . SER A 1 117 ? -0.127 -1.398 6.101 1.00 88.25 117 SER A CA 1
ATOM 915 C C . SER A 1 117 ? -1.518 -0.767 5.963 1.00 88.25 117 SER A C 1
ATOM 917 O O . SER A 1 117 ? -2.313 -0.842 6.894 1.00 88.25 117 SER A O 1
ATOM 919 N N . TYR A 1 118 ? -1.866 -0.204 4.801 1.00 88.94 118 TYR A N 1
ATOM 920 C CA . TYR A 1 118 ? -3.182 0.402 4.577 1.00 88.94 118 TYR A CA 1
ATOM 921 C C . TYR A 1 118 ? -4.355 -0.604 4.667 1.00 88.94 118 TYR A C 1
ATOM 923 O O . TYR A 1 118 ? -5.210 -0.435 5.544 1.00 88.94 118 TYR A O 1
ATOM 931 N N . PRO A 1 119 ? -4.434 -1.668 3.836 1.00 89.12 119 PRO A N 1
ATOM 932 C CA . PRO A 1 119 ? -5.493 -2.667 3.964 1.00 89.12 119 PRO A CA 1
ATOM 933 C C . PRO A 1 119 ? -5.388 -3.454 5.277 1.00 89.12 119 PRO A C 1
ATOM 935 O O . PRO A 1 119 ? -6.415 -3.725 5.896 1.00 89.12 119 PRO A O 1
ATOM 938 N N . ALA A 1 120 ? -4.175 -3.763 5.752 1.00 87.06 120 ALA A N 1
ATOM 939 C CA . ALA A 1 120 ? -3.990 -4.469 7.020 1.00 87.06 120 ALA A CA 1
ATOM 940 C C . ALA A 1 120 ? -4.500 -3.649 8.219 1.00 87.06 120 ALA A C 1
ATOM 942 O O . ALA A 1 120 ? -5.232 -4.168 9.057 1.00 87.06 120 ALA A O 1
ATOM 943 N N . GLY A 1 121 ? -4.172 -2.357 8.284 1.00 84.88 121 GLY A N 1
ATOM 944 C CA . GLY A 1 121 ? -4.635 -1.436 9.321 1.00 84.88 121 GLY A CA 1
ATOM 945 C C . GLY A 1 121 ? -6.156 -1.300 9.340 1.00 84.88 121 GLY A C 1
ATOM 946 O O . GLY A 1 121 ? -6.766 -1.381 10.405 1.00 84.88 121 GLY A O 1
ATOM 947 N N . ASN A 1 122 ? -6.782 -1.185 8.166 1.00 85.50 122 ASN A N 1
ATOM 948 C CA . ASN A 1 122 ? -8.242 -1.173 8.054 1.00 85.50 122 ASN A CA 1
ATOM 949 C C . ASN A 1 122 ? -8.871 -2.490 8.540 1.00 85.50 122 ASN A C 1
ATOM 951 O O . ASN A 1 122 ? -9.843 -2.456 9.301 1.00 85.50 122 ASN A O 1
ATOM 955 N N . ALA A 1 123 ? -8.277 -3.636 8.192 1.00 85.94 123 ALA A N 1
ATOM 956 C CA . ALA A 1 123 ? -8.715 -4.935 8.691 1.00 85.94 123 ALA A CA 1
ATOM 957 C C . ALA A 1 123 ? -8.606 -5.013 10.224 1.00 85.94 123 ALA A C 1
ATOM 959 O O . ALA A 1 123 ? -9.561 -5.427 10.878 1.00 85.94 123 ALA A O 1
ATOM 960 N N . PHE A 1 124 ? -7.498 -4.546 10.812 1.00 84.19 124 PHE A N 1
ATOM 961 C CA . PHE A 1 124 ? -7.319 -4.497 12.266 1.00 84.19 124 PHE A CA 1
ATOM 962 C C . PHE A 1 124 ? -8.355 -3.606 12.958 1.00 84.19 124 PHE A C 1
ATOM 964 O O . PHE A 1 124 ? -8.916 -4.007 13.975 1.00 84.19 124 PHE A O 1
ATOM 971 N N . VAL A 1 125 ? -8.656 -2.424 12.413 1.00 81.69 125 VAL A N 1
ATOM 972 C CA . VAL A 1 125 ? -9.707 -1.544 12.956 1.00 81.69 125 VAL A CA 1
ATOM 973 C C . VAL A 1 125 ? -11.067 -2.242 12.915 1.00 81.69 125 VAL A C 1
ATOM 975 O O . VAL A 1 125 ? -11.795 -2.241 13.908 1.00 81.69 125 VAL A O 1
ATOM 978 N N . ASN A 1 126 ? -11.402 -2.887 11.796 1.00 82.56 126 ASN A N 1
ATOM 979 C CA . ASN A 1 126 ? -12.657 -3.622 11.658 1.00 82.56 126 ASN A CA 1
ATOM 980 C C . ASN A 1 126 ? -12.733 -4.819 12.623 1.00 82.56 126 ASN A C 1
ATOM 982 O O . ASN A 1 126 ? -13.768 -5.019 13.256 1.00 82.56 126 ASN A O 1
ATOM 986 N N . MET A 1 127 ? -11.638 -5.561 12.813 1.00 79.12 127 MET A N 1
ATOM 987 C CA . MET A 1 127 ? -11.537 -6.637 13.809 1.00 79.12 127 MET A CA 1
ATOM 988 C C . MET A 1 127 ? -11.700 -6.125 15.246 1.00 79.12 127 MET A C 1
ATOM 990 O O . MET A 1 127 ? -12.385 -6.762 16.047 1.00 79.12 127 MET A O 1
ATOM 994 N N . GLY A 1 128 ? -11.144 -4.955 15.568 1.00 75.44 128 GLY A N 1
ATOM 995 C CA . GLY A 1 128 ? -11.312 -4.324 16.879 1.00 75.44 128 GLY A CA 1
ATOM 996 C C . GLY A 1 128 ? -12.774 -4.006 17.192 1.00 75.44 128 GLY A C 1
ATOM 997 O O . GLY A 1 128 ? -13.212 -4.199 18.323 1.00 75.44 128 GLY A O 1
ATOM 998 N N . ILE A 1 129 ? -13.546 -3.593 16.182 1.00 74.81 129 ILE A N 1
ATOM 999 C CA . ILE A 1 129 ? -14.990 -3.344 16.313 1.00 74.81 129 ILE A CA 1
ATOM 1000 C C . ILE A 1 129 ? -15.764 -4.657 16.490 1.00 74.81 129 ILE A C 1
ATOM 1002 O O . ILE A 1 129 ? -16.651 -4.724 17.329 1.00 74.81 129 ILE A O 1
ATOM 1006 N N . ILE A 1 130 ? -15.428 -5.708 15.734 1.00 76.00 130 ILE A N 1
ATOM 1007 C CA . ILE A 1 130 ? -16.105 -7.017 15.829 1.00 76.00 130 ILE A CA 1
ATOM 1008 C C . ILE A 1 130 ? -15.864 -7.685 17.187 1.00 76.00 130 ILE A C 1
ATOM 1010 O O . ILE A 1 130 ? -16.727 -8.394 17.694 1.00 76.00 130 ILE A O 1
ATOM 1014 N N . THR A 1 131 ? -14.673 -7.502 17.7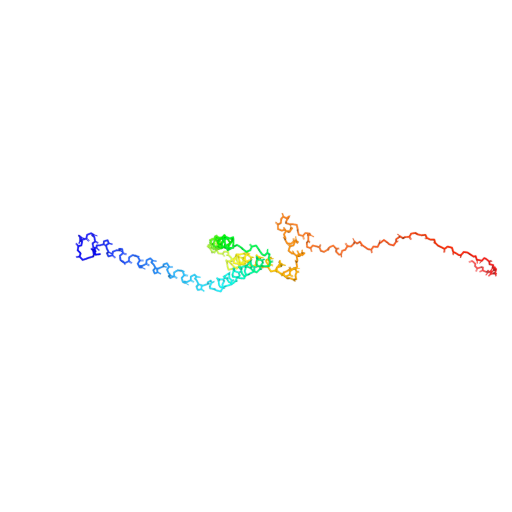56 1.00 74.44 131 THR A N 1
ATOM 1015 C CA . THR A 1 131 ? -14.251 -8.188 18.984 1.00 74.44 131 THR A CA 1
ATOM 1016 C C . THR A 1 131 ? -14.522 -7.389 20.260 1.00 74.44 131 THR A C 1
ATOM 1018 O O . THR A 1 131 ? -13.985 -7.753 21.309 1.00 74.44 131 THR A O 1
ATOM 1021 N N . ASP A 1 132 ? -15.298 -6.300 20.183 1.00 69.31 132 ASP A N 1
ATOM 1022 C CA . ASP A 1 132 ? -15.525 -5.344 21.280 1.00 69.31 132 ASP A CA 1
ATOM 1023 C C . ASP A 1 132 ? -14.213 -4.896 21.955 1.00 69.31 132 ASP A C 1
ATOM 1025 O O . ASP A 1 132 ? -14.114 -4.729 23.171 1.00 69.31 132 ASP A O 1
ATOM 1029 N N . GLY A 1 133 ? -13.153 -4.734 21.159 1.00 62.75 133 GLY A N 1
ATOM 1030 C CA . GLY A 1 133 ? -11.846 -4.315 21.647 1.00 62.75 133 GLY A CA 1
ATOM 1031 C C . GLY A 1 133 ? -11.009 -5.393 22.323 1.00 62.75 133 GLY A C 1
ATOM 1032 O O . GLY A 1 133 ? -10.069 -5.042 23.035 1.00 62.75 133 GLY A O 1
ATOM 1033 N N . LYS A 1 134 ? -11.282 -6.685 22.110 1.00 68.31 134 LYS A N 1
ATOM 1034 C CA . LYS A 1 134 ? -10.343 -7.744 22.521 1.00 68.31 134 LYS A CA 1
ATOM 1035 C C . LYS A 1 134 ? -9.099 -7.779 21.634 1.00 68.31 134 LYS A C 1
ATOM 1037 O O . LYS A 1 134 ? -8.012 -8.044 22.143 1.00 68.31 134 LYS A O 1
ATOM 1042 N N . PHE A 1 135 ? -9.229 -7.493 20.334 1.00 62.38 135 PHE A N 1
ATOM 1043 C CA . PHE A 1 135 ? -8.087 -7.477 19.421 1.00 62.38 135 PHE A CA 1
ATOM 1044 C C . PHE A 1 135 ? -8.327 -6.614 18.168 1.00 62.38 135 PHE A C 1
ATOM 1046 O O . PHE A 1 135 ? -9.182 -6.965 17.352 1.00 62.38 135 PHE A O 1
ATOM 1053 N N . PRO A 1 136 ? -7.544 -5.543 17.941 1.00 61.53 136 PRO A N 1
ATOM 1054 C CA . PRO A 1 136 ? -6.664 -4.839 18.881 1.00 61.53 136 PRO A CA 1
ATOM 1055 C C . PRO A 1 136 ? -7.463 -4.037 19.939 1.00 61.53 136 PRO A C 1
ATOM 1057 O O . PRO A 1 136 ? -8.593 -3.626 19.668 1.00 61.53 136 PRO A O 1
ATOM 1060 N N . PRO A 1 137 ? -6.900 -3.772 21.137 1.00 71.56 137 PRO A N 1
ATOM 1061 C CA . PRO A 1 137 ? -7.577 -2.995 22.176 1.00 71.56 137 PRO A CA 1
ATOM 1062 C C . PRO A 1 137 ? -8.012 -1.605 21.702 1.00 71.56 137 PRO A C 1
ATOM 1064 O O . PRO A 1 137 ? -7.198 -0.843 21.180 1.00 71.56 137 PRO A O 1
ATOM 1067 N N . ILE A 1 138 ? -9.268 -1.222 21.957 1.00 70.00 138 ILE A N 1
ATOM 1068 C CA . ILE A 1 138 ? -9.827 0.089 21.553 1.00 70.00 138 ILE A CA 1
ATOM 1069 C C . ILE A 1 138 ? -8.989 1.252 22.110 1.00 70.00 138 ILE A C 1
ATOM 1071 O O . ILE A 1 138 ? -8.790 2.269 21.450 1.00 70.00 138 ILE A O 1
ATOM 1075 N N . VAL A 1 139 ? -8.423 1.088 23.310 1.00 70.31 139 VAL A N 1
ATOM 1076 C CA . VAL A 1 139 ? -7.515 2.070 23.924 1.00 70.31 139 VAL A CA 1
ATOM 1077 C C . VAL A 1 139 ? -6.256 2.287 23.077 1.00 70.31 139 VAL A C 1
ATOM 1079 O O . VAL A 1 139 ? -5.783 3.417 22.964 1.00 70.31 139 VAL A O 1
ATOM 1082 N N . PHE A 1 140 ? -5.721 1.229 22.465 1.00 74.94 140 PHE A N 1
ATOM 1083 C CA . PHE A 1 140 ? -4.561 1.317 21.582 1.00 74.94 140 PHE A CA 1
ATOM 1084 C C . PHE A 1 140 ? -4.918 2.015 20.265 1.00 74.94 140 PHE A C 1
ATOM 1086 O O . PHE A 1 140 ? -4.199 2.922 19.852 1.00 74.94 140 PHE A O 1
ATOM 1093 N N . LEU A 1 141 ? -6.068 1.678 19.668 1.00 73.44 141 LEU A N 1
ATOM 1094 C CA . LEU A 1 141 ? -6.585 2.354 18.472 1.00 73.44 141 LEU A CA 1
ATOM 1095 C C . LEU A 1 141 ? -6.800 3.857 18.710 1.00 73.44 141 LEU A C 1
ATOM 1097 O O . LEU A 1 141 ? -6.327 4.673 17.926 1.00 73.44 141 LEU A O 1
ATOM 1101 N N . ASN A 1 142 ? -7.413 4.238 19.835 1.00 73.94 142 ASN A N 1
ATOM 1102 C CA . ASN A 1 142 ? -7.646 5.642 20.188 1.00 73.94 142 ASN A CA 1
ATOM 1103 C C . ASN A 1 142 ? -6.342 6.420 20.425 1.00 73.94 142 ASN A C 1
ATOM 1105 O O . ASN A 1 142 ? -6.267 7.613 20.128 1.00 73.94 142 ASN A O 1
ATOM 1109 N N . LYS A 1 143 ? -5.302 5.773 20.971 1.00 79.00 143 LYS A N 1
ATOM 1110 C CA . LYS A 1 143 ? -3.967 6.382 21.072 1.00 79.00 143 LYS A CA 1
ATOM 1111 C C . LYS A 1 143 ? -3.333 6.535 19.694 1.00 79.00 143 LYS A C 1
ATOM 1113 O O . LYS A 1 143 ? -2.814 7.601 19.401 1.00 79.00 143 LYS A O 1
ATOM 1118 N N . PHE A 1 144 ? -3.426 5.526 18.833 1.00 76.25 144 PHE A N 1
ATOM 1119 C CA . PHE A 1 144 ? -2.892 5.594 17.474 1.00 76.25 144 PHE A CA 1
ATOM 1120 C C . PHE A 1 144 ? -3.588 6.666 16.621 1.00 76.25 144 PHE A C 1
ATOM 1122 O O . PHE A 1 144 ? -2.930 7.417 15.909 1.00 76.25 144 PHE A O 1
ATOM 1129 N N . GLU A 1 145 ? -4.905 6.821 16.748 1.00 77.62 145 GLU A N 1
ATOM 1130 C CA . GLU A 1 145 ? -5.649 7.878 16.058 1.00 77.62 145 GLU A CA 1
ATOM 1131 C C . GLU A 1 145 ? -5.229 9.276 16.539 1.00 77.62 145 GLU A C 1
ATOM 1133 O O . GLU A 1 145 ? -5.001 10.177 15.730 1.00 77.62 145 GLU A O 1
ATOM 1138 N N . LYS A 1 146 ? -5.064 9.455 17.857 1.00 79.88 146 LYS A N 1
ATOM 1139 C CA . LYS A 1 146 ? -4.536 10.700 18.436 1.00 79.88 146 LYS A CA 1
ATOM 1140 C C . LYS A 1 146 ? -3.096 10.969 17.999 1.00 79.88 146 LYS A C 1
ATOM 1142 O O . LYS A 1 146 ? -2.755 12.122 17.760 1.00 79.88 146 LYS A O 1
ATOM 1147 N N . PHE A 1 147 ? -2.279 9.926 17.835 1.00 80.94 147 PHE A N 1
ATOM 1148 C CA . PHE A 1 147 ? -0.931 10.060 17.282 1.00 80.94 147 PHE A CA 1
ATOM 1149 C C . PHE A 1 147 ? -0.991 10.582 15.854 1.00 80.94 147 PHE A C 1
ATOM 1151 O O . PHE A 1 147 ? -0.326 11.552 15.526 1.00 80.94 147 PHE A O 1
ATOM 1158 N N . ASN A 1 148 ? -1.823 9.970 15.014 1.00 79.88 148 ASN A N 1
ATOM 1159 C CA . ASN A 1 148 ? -1.922 10.341 13.611 1.00 79.88 148 ASN A CA 1
ATOM 1160 C C . ASN A 1 148 ? -2.433 11.781 13.419 1.00 79.88 148 ASN A C 1
ATOM 1162 O O . ASN A 1 148 ? -2.030 12.457 12.480 1.00 79.88 148 ASN A O 1
ATOM 1166 N N . LYS A 1 149 ? -3.304 12.266 14.316 1.00 81.75 149 LYS A N 1
ATOM 1167 C CA . LYS A 1 149 ? -3.849 13.633 14.268 1.00 81.75 149 LYS A CA 1
ATOM 1168 C C . LYS A 1 149 ? -2.909 14.696 14.845 1.00 81.75 149 LYS A C 1
ATOM 1170 O O . LYS A 1 149 ? -2.845 15.791 14.298 1.00 81.75 149 LYS A O 1
ATOM 1175 N N . THR A 1 150 ? -2.217 14.400 15.946 1.00 80.06 150 THR A N 1
ATOM 1176 C CA . THR A 1 150 ? -1.435 15.399 16.703 1.00 80.06 150 THR A CA 1
ATOM 1177 C C . THR A 1 150 ? 0.081 15.240 16.520 1.00 80.06 150 THR A C 1
ATOM 1179 O O . THR A 1 150 ? 0.833 16.126 16.909 1.00 80.06 150 THR A O 1
ATOM 1182 N N . LEU A 1 151 ? 0.544 14.116 15.956 1.00 76.88 151 LEU A N 1
ATOM 1183 C CA . LEU A 1 151 ? 1.954 13.684 15.880 1.00 76.88 151 LEU A CA 1
ATOM 1184 C C . LEU A 1 151 ? 2.678 13.669 17.241 1.00 76.88 151 LEU A C 1
ATOM 1186 O O . LEU A 1 151 ? 3.906 13.641 17.313 1.00 76.88 151 LEU A O 1
ATOM 1190 N N . ASP A 1 152 ? 1.920 13.657 18.338 1.00 78.62 152 ASP A N 1
ATOM 1191 C CA . ASP A 1 152 ? 2.458 13.745 19.690 1.00 78.62 152 ASP A CA 1
ATOM 1192 C C . ASP A 1 152 ? 2.823 12.356 20.227 1.00 78.62 152 ASP A C 1
ATOM 1194 O O . ASP A 1 152 ? 1.962 11.559 20.601 1.00 78.62 152 ASP A O 1
ATOM 1198 N N . ILE A 1 153 ? 4.125 12.074 20.304 1.00 74.75 153 ILE A N 1
ATOM 1199 C CA . ILE A 1 153 ? 4.681 10.832 20.862 1.00 74.75 153 ILE A CA 1
ATOM 1200 C C . ILE A 1 153 ? 4.375 10.648 22.359 1.00 74.75 153 ILE A C 1
ATOM 1202 O O . ILE A 1 153 ? 4.433 9.526 22.871 1.00 74.75 153 ILE A O 1
ATOM 1206 N N . ASN A 1 154 ? 4.014 11.716 23.080 1.00 75.62 154 ASN A N 1
ATOM 1207 C CA . ASN A 1 154 ? 3.788 11.661 24.525 1.00 75.62 154 ASN A CA 1
ATOM 1208 C C . ASN A 1 154 ? 2.525 10.886 24.915 1.00 75.62 154 ASN A C 1
ATOM 1210 O O . ASN A 1 154 ? 2.400 10.455 26.060 1.00 75.62 154 ASN A O 1
ATOM 1214 N N . ILE A 1 155 ? 1.608 10.628 23.983 1.00 69.88 155 ILE A N 1
ATOM 1215 C CA . ILE A 1 155 ? 0.375 9.870 24.250 1.00 69.88 155 ILE A CA 1
ATOM 1216 C C . ILE A 1 155 ? 0.623 8.369 24.499 1.00 69.88 155 ILE A C 1
ATOM 1218 O O . ILE A 1 155 ? -0.216 7.675 25.090 1.00 69.88 155 ILE A O 1
ATOM 1222 N N . PHE A 1 156 ? 1.783 7.862 24.065 1.00 71.69 156 PHE A N 1
ATOM 1223 C CA . PHE A 1 156 ? 2.245 6.502 24.349 1.00 71.69 156 PHE A CA 1
ATOM 1224 C C . PHE A 1 156 ? 3.067 6.419 25.637 1.00 71.69 156 PHE A C 1
ATOM 1226 O O . PHE A 1 156 ? 3.267 5.322 26.160 1.00 71.69 156 PHE A O 1
ATOM 1233 N N . LYS A 1 157 ? 3.494 7.558 26.197 1.00 77.38 157 LYS A N 1
ATOM 1234 C CA . LYS A 1 157 ? 4.218 7.600 27.465 1.00 77.38 157 LYS A CA 1
ATOM 1235 C C . LYS A 1 157 ? 3.244 7.259 28.592 1.00 77.38 157 LYS A C 1
ATOM 1237 O O . LYS A 1 157 ? 2.272 7.970 28.841 1.00 77.38 157 LYS A O 1
ATOM 1242 N N . ASN A 1 158 ? 3.474 6.128 29.253 1.00 60.94 158 ASN A N 1
ATOM 1243 C CA . ASN A 1 158 ? 2.676 5.735 30.404 1.00 60.94 158 ASN A CA 1
ATOM 1244 C C . ASN A 1 158 ? 2.938 6.754 31.526 1.00 60.94 158 ASN A C 1
ATOM 1246 O O . ASN A 1 158 ? 4.085 6.917 31.946 1.00 60.94 158 ASN A O 1
ATOM 1250 N N . LYS A 1 159 ? 1.902 7.451 32.008 1.00 53.81 159 LYS A N 1
ATOM 1251 C CA . LYS A 1 159 ? 1.964 8.264 33.238 1.00 53.81 159 LYS A CA 1
ATOM 1252 C C . LYS A 1 159 ? 2.032 7.329 34.458 1.00 53.81 159 LYS A C 1
ATOM 1254 O O . LYS A 1 159 ? 1.157 7.338 35.307 1.00 53.81 159 LYS A O 1
ATOM 1259 N N . ASN A 1 160 ? 3.066 6.499 34.525 1.00 50.12 160 ASN A N 1
ATOM 1260 C CA . ASN A 1 160 ? 3.396 5.684 35.691 1.00 50.12 160 ASN A CA 1
ATOM 1261 C C . ASN A 1 160 ? 4.642 6.241 36.375 1.00 50.12 160 ASN A C 1
ATOM 1263 O O . ASN A 1 160 ? 5.561 5.493 36.665 1.00 50.12 160 ASN A O 1
ATOM 1267 N N . ASN A 1 161 ? 4.683 7.554 36.597 1.00 48.53 161 ASN A N 1
ATOM 1268 C CA . ASN A 1 161 ? 5.555 8.169 37.589 1.00 48.53 161 ASN A CA 1
ATOM 1269 C C . ASN A 1 161 ? 4.857 9.424 38.118 1.00 48.53 161 ASN A C 1
ATOM 1271 O O . ASN A 1 161 ? 4.400 10.254 37.335 1.00 48.53 161 ASN A O 1
ATOM 1275 N N . GLU A 1 162 ? 4.792 9.503 39.446 1.00 45.34 162 GLU A N 1
ATOM 1276 C CA . GLU A 1 162 ? 4.380 10.655 40.255 1.00 45.34 162 GLU A CA 1
ATOM 1277 C C . GLU A 1 162 ? 2.879 10.960 40.312 1.00 45.34 162 GLU A C 1
ATOM 1279 O O . GLU A 1 162 ? 2.365 11.835 39.621 1.00 45.34 162 GLU A O 1
ATOM 1284 N N . LYS A 1 163 ? 2.184 10.250 41.209 1.00 41.25 163 LYS A N 1
ATOM 1285 C CA . LYS A 1 163 ? 1.172 10.794 42.138 1.00 41.25 163 LYS A CA 1
ATOM 1286 C C . LYS A 1 163 ? 0.614 9.641 42.967 1.00 41.25 163 LYS A C 1
ATOM 1288 O O . LYS A 1 163 ? -0.410 9.083 42.616 1.00 41.25 163 LYS A O 1
ATOM 1293 N N . ASN A 1 164 ? 1.323 9.268 44.030 1.00 36.78 164 ASN A N 1
ATOM 1294 C CA . ASN A 1 164 ? 0.770 8.539 45.174 1.00 36.78 164 ASN A CA 1
ATOM 1295 C C . ASN A 1 164 ? 1.704 8.733 46.375 1.00 36.78 164 ASN A C 1
ATOM 1297 O O . ASN A 1 164 ? 2.440 7.831 46.756 1.00 36.78 164 ASN A O 1
ATOM 1301 N N . ASN A 1 165 ? 1.677 9.928 46.961 1.00 40.84 165 ASN A N 1
ATOM 1302 C CA . ASN A 1 165 ? 1.540 9.987 48.410 1.00 40.84 165 ASN A CA 1
ATOM 1303 C C . ASN A 1 165 ? 0.831 11.281 48.830 1.00 40.84 165 ASN A C 1
ATOM 1305 O O . ASN A 1 165 ? 1.453 12.343 48.850 1.00 40.84 165 ASN A O 1
ATOM 1309 N N . PRO A 1 166 ? -0.460 11.207 49.175 1.00 38.00 166 PRO A N 1
ATOM 1310 C CA . PRO A 1 166 ? -1.054 12.132 50.112 1.00 38.00 166 PRO A CA 1
ATOM 1311 C C . PRO A 1 166 ? -1.546 11.336 51.325 1.00 38.00 166 PRO A C 1
ATOM 1313 O O . PRO A 1 166 ? -2.733 11.058 51.454 1.00 38.00 166 PRO A O 1
ATOM 1316 N N . THR A 1 167 ? -0.656 10.964 52.245 1.00 36.97 167 THR A N 1
ATOM 1317 C CA . THR A 1 167 ? -1.085 10.734 53.630 1.00 36.97 167 THR A CA 1
ATOM 1318 C C . THR A 1 167 ? -1.216 12.082 54.317 1.00 36.97 167 THR A C 1
ATOM 1320 O O . THR A 1 167 ? -0.292 12.552 54.974 1.00 36.97 167 THR A O 1
ATOM 1323 N N . HIS A 1 168 ? -2.380 12.706 54.152 1.00 35.75 168 HIS A N 1
ATOM 1324 C CA . HIS A 1 168 ? -2.912 13.613 55.156 1.00 35.75 168 HIS A CA 1
ATOM 1325 C C . HIS A 1 168 ? -4.432 13.445 55.215 1.00 35.75 168 HIS A C 1
ATOM 1327 O O . HIS A 1 168 ? -5.148 13.877 54.317 1.00 35.75 168 HIS A O 1
ATOM 1333 N N . PHE A 1 169 ? -4.906 12.809 56.284 1.00 32.72 169 PHE A N 1
ATOM 1334 C CA . PHE A 1 169 ? -6.267 12.972 56.785 1.00 32.72 169 PHE A CA 1
ATOM 1335 C C . PHE A 1 169 ? -6.172 13.330 58.274 1.00 32.72 169 PHE A C 1
ATOM 1337 O O . PHE A 1 169 ? -5.389 12.686 58.979 1.00 32.72 169 PHE A O 1
ATOM 1344 N N . PRO A 1 170 ? -6.874 14.381 58.732 1.00 41.31 170 PRO A N 1
ATOM 1345 C CA . PRO A 1 170 ? -6.884 14.803 60.121 1.00 41.31 170 PRO A CA 1
ATOM 1346 C C . PRO A 1 170 ? -8.012 14.144 60.933 1.00 41.31 170 PRO A C 1
ATOM 1348 O O . PRO A 1 170 ? -9.063 13.797 60.400 1.00 41.31 170 PRO A O 1
ATOM 1351 N N . ASP A 1 171 ? -7.735 14.114 62.234 1.00 31.41 171 ASP A N 1
ATOM 1352 C CA . ASP A 1 171 ? -8.616 14.238 63.399 1.00 31.41 171 ASP A CA 1
ATOM 1353 C C . ASP A 1 171 ? -9.401 13.050 64.001 1.00 31.41 171 ASP A C 1
ATOM 1355 O O . ASP A 1 171 ? -10.361 12.523 63.449 1.00 31.41 171 ASP A O 1
ATOM 1359 N N . ASP A 1 172 ? -8.976 12.779 65.243 1.00 35.03 172 ASP A N 1
ATOM 1360 C CA . ASP A 1 172 ? -9.767 12.771 66.479 1.00 35.03 172 ASP A CA 1
ATOM 1361 C C . ASP A 1 172 ? -10.563 11.518 66.878 1.00 35.03 172 ASP A C 1
ATOM 1363 O O . ASP A 1 172 ? -11.634 11.242 66.353 1.00 35.03 172 ASP A O 1
ATOM 1367 N N . THR A 1 173 ? -10.076 10.836 67.925 1.00 30.98 173 THR A N 1
ATOM 1368 C CA . THR A 1 173 ? -10.909 10.298 69.019 1.00 30.98 173 THR A CA 1
ATOM 1369 C C . THR A 1 173 ? -10.059 10.041 70.272 1.00 30.98 173 THR A C 1
ATOM 1371 O O . THR A 1 173 ? -9.364 9.033 70.385 1.00 30.98 173 THR A O 1
ATOM 1374 N N . SER A 1 174 ? -10.135 10.979 71.217 1.00 38.50 174 SER A N 1
ATOM 1375 C CA . SER A 1 174 ? -10.371 10.768 72.656 1.00 38.50 174 SER A CA 1
ATOM 1376 C C . SER A 1 174 ? -9.910 9.451 73.323 1.00 38.50 174 SER A C 1
ATOM 1378 O O . SER A 1 174 ? -10.619 8.447 73.271 1.00 38.50 174 SER A O 1
ATOM 1380 N N . SER A 1 175 ? -8.850 9.530 74.139 1.00 32.53 175 SER A N 1
ATOM 1381 C CA . SER A 1 175 ? -8.809 8.921 75.487 1.00 32.53 175 SER A CA 1
ATOM 1382 C C . SER A 1 175 ? -7.580 9.392 76.289 1.00 32.53 175 SER A C 1
ATOM 1384 O O . SER A 1 175 ? -6.535 8.747 76.299 1.00 32.53 175 SER A O 1
ATOM 1386 N N . LEU A 1 176 ? -7.709 10.514 77.002 1.00 32.09 176 LEU A N 1
ATOM 1387 C CA . LEU A 1 176 ? -7.087 10.662 78.331 1.00 32.09 176 LEU A CA 1
ATOM 1388 C C . LEU A 1 176 ? -7.981 9.900 79.341 1.00 32.09 176 LEU A C 1
ATOM 1390 O O . LEU A 1 176 ? -9.165 9.748 79.033 1.00 32.09 176 LEU A O 1
ATOM 1394 N N . PRO A 1 177 ? -7.520 9.468 80.538 1.00 38.66 177 PRO A N 1
ATOM 1395 C CA . PRO A 1 177 ? -6.361 9.978 81.282 1.00 38.66 177 PRO A CA 1
ATOM 1396 C C . PRO A 1 177 ? -5.492 8.899 81.976 1.00 38.66 177 PRO A C 1
ATOM 1398 O O . PRO A 1 177 ? -5.917 7.764 82.178 1.00 38.66 177 PRO A O 1
ATOM 1401 N N . LYS A 1 178 ? -4.304 9.299 82.449 1.00 32.53 178 LYS A N 1
ATOM 1402 C CA . LYS A 1 178 ? -3.909 9.299 83.878 1.00 32.53 178 LYS A CA 1
ATOM 1403 C C . LYS A 1 178 ? -2.419 9.627 84.008 1.00 32.53 178 LYS A C 1
ATOM 1405 O O . LYS A 1 178 ? -1.568 8.900 83.511 1.00 32.53 178 LYS A O 1
ATOM 1410 N N . GLN A 1 179 ? -2.129 10.723 84.703 1.00 34.88 179 GLN A N 1
ATOM 1411 C CA . GLN A 1 179 ? -0.850 10.901 85.382 1.00 34.88 179 GLN A CA 1
ATOM 1412 C C . GLN A 1 179 ? -0.873 10.107 86.689 1.00 34.88 179 GLN A C 1
ATOM 1414 O O . GLN A 1 179 ? -1.876 10.202 87.390 1.00 34.88 179 GLN A O 1
ATOM 1419 N N . GLU A 1 180 ? 0.215 9.407 87.027 1.00 32.69 180 GLU A N 1
ATOM 1420 C CA . GLU A 1 180 ? 0.801 9.417 88.378 1.00 32.69 180 GLU A CA 1
ATOM 1421 C C . GLU A 1 180 ? 2.163 8.692 88.430 1.00 32.69 180 GLU A C 1
ATOM 1423 O O . GLU A 1 180 ? 2.309 7.604 87.876 1.00 32.69 180 GLU A O 1
ATOM 1428 N N . LYS A 1 181 ? 3.068 9.290 89.220 1.00 34.84 181 LYS A N 1
ATOM 1429 C CA . LYS A 1 181 ? 4.246 8.755 89.936 1.00 34.84 181 LYS A CA 1
ATOM 1430 C C . LYS A 1 181 ? 5.624 8.694 89.258 1.00 34.84 181 LYS A C 1
ATOM 1432 O O . LYS A 1 181 ? 5.960 7.762 88.541 1.00 34.84 181 LYS A O 1
ATOM 1437 N N . ASN A 1 182 ? 6.401 9.736 89.585 1.00 35.06 182 ASN A N 1
ATOM 1438 C CA . ASN A 1 182 ? 7.649 9.725 90.370 1.00 35.06 182 ASN A CA 1
ATOM 1439 C C . ASN A 1 182 ? 8.536 8.469 90.296 1.00 35.06 182 ASN A C 1
ATOM 1441 O O . ASN A 1 182 ? 8.090 7.389 90.662 1.00 35.06 182 ASN A O 1
ATOM 1445 N N . ASP A 1 183 ? 9.817 8.633 89.964 1.00 40.56 183 ASP A N 1
ATOM 1446 C CA . ASP A 1 183 ? 10.904 8.783 90.948 1.00 40.56 183 ASP A CA 1
ATOM 1447 C C . ASP A 1 183 ? 12.258 8.991 90.234 1.00 40.56 183 ASP A C 1
ATOM 1449 O O . ASP A 1 183 ? 12.478 8.483 89.140 1.00 40.56 183 ASP A O 1
ATOM 1453 N N . GLU A 1 184 ? 13.107 9.793 90.888 1.00 40.22 184 GLU A N 1
ATOM 1454 C CA . GLU A 1 184 ? 14.580 9.726 90.972 1.00 40.22 184 GLU A CA 1
ATOM 1455 C C . GLU A 1 184 ? 15.425 9.537 89.690 1.00 40.22 184 GLU A C 1
ATOM 1457 O O . GLU A 1 184 ? 15.333 8.546 88.985 1.00 40.22 184 GLU A O 1
ATOM 1462 N N . ASN A 1 185 ? 16.322 10.448 89.301 1.00 38.84 185 ASN A N 1
ATOM 1463 C CA . ASN A 1 185 ? 17.548 10.934 89.960 1.00 38.84 185 ASN A CA 1
ATOM 1464 C C . ASN A 1 185 ? 18.736 10.578 89.041 1.00 38.84 185 ASN A C 1
ATOM 1466 O O . ASN A 1 185 ? 18.758 9.523 88.412 1.00 38.84 185 ASN A O 1
ATOM 1470 N N . THR A 1 186 ? 19.776 11.406 89.123 1.00 41.53 186 THR A N 1
ATOM 1471 C CA . THR A 1 186 ? 21.179 11.142 88.758 1.00 41.53 186 THR A CA 1
ATOM 1472 C C . THR A 1 186 ? 21.634 11.633 87.378 1.00 41.53 186 THR A C 1
ATOM 1474 O O . THR A 1 186 ? 21.475 10.951 86.374 1.00 41.53 186 THR A O 1
ATOM 1477 N N . ALA A 1 187 ? 22.213 12.845 87.406 1.00 44.22 187 ALA A N 1
ATOM 1478 C CA . ALA A 1 187 ? 23.600 13.189 87.035 1.00 44.22 187 ALA A CA 1
ATOM 1479 C C . ALA A 1 187 ? 24.118 12.666 85.671 1.00 44.22 187 ALA A C 1
ATOM 1481 O O . ALA A 1 187 ? 24.009 11.488 85.369 1.00 44.22 187 ALA A O 1
ATOM 1482 N N . ILE A 1 188 ? 24.777 13.440 84.808 1.00 41.94 188 ILE A N 1
ATOM 1483 C CA . ILE A 1 188 ? 25.702 14.580 84.939 1.00 41.94 188 ILE A CA 1
ATOM 1484 C C . ILE A 1 188 ? 25.575 15.396 83.647 1.00 41.94 188 ILE A C 1
ATOM 1486 O O . ILE A 1 188 ? 25.418 14.755 82.582 1.00 41.94 188 ILE A O 1
#

Foldseek 3Di:
DQCPPHDPVSNVVVVCCVVVVVVVVVVVVVVVVVVCVVCVVLVVLLVVLLVLLLVLVQLLCVVVVNDDPVVSVVVSVVLVVVLVVLVVVQVVVLVVCVVVVNPSVVSNVVSSVVSSCSSNVSSQVSVCSNVVQPGPRPLVVVLVVVCVVVVDPCSPPPPPDDDDDDPDDDDDDDDDDDDDDDDDDDDD

Sequence (188 aa):
MLIHTGTVGQKITGVFMLSFFPAIGVSLMEKFTAWYIDNHIFIAMLIGAIIADLVAGVWKHLILHTFSFKNLLTGFIEKAGIIVLAYFLSESLVQIISDAELGSIYFKVICKLMIFSYPAGNAFVNMGIITDGKFPPIVFLNKFEKFNKTLDINIFKNKNNEKNNPTHFPDDTSSLPKQEKNDENTAI

Secondary structure (DSSP, 8-state):
--TTTS-HHHHHHHHHHHHHHHHHHHHHHHHHHHHHHHHHHHHHHHHHHHHHHHHHHHHHHHHTT---HHHHHHHHHHHHHHHHHHHHHHHHHHHHHHHTTS-HHHHHHHHHHHHHHHHHHHHHHHHHHHTTTSSS-HHHHHHHHHHHHH--GGGGS---SS--------------------------

Organism: NCBI:txid1015

pLDDT: mean 74.94, std 17.84, range [30.98, 92.06]